Protein AF-A0A812ZUS6-F1 (afdb_monomer_lite)

Radius of gyration: 29.93 Å; chains: 1; bounding box: 53×113×55 Å

Foldseek 3Di:
DVPVVVVVVVVVVVVVVVVVVVVVVVVVVVVVVLVVLLVVCCVPAVPDADLCHPPDPNNPPDPPPPPVPPPPPPPPDDDDDDDDDDDPDPDPPPDPPPPPPPVPPVPPNQDSVNSSCCCPVPVVVVVVVVVVVVVVVVVQVVCVVVVNDPDDDPVNVQLVVLVVCVVVQPPDQPDWDADPVQGTKTKGKDAFDWDFDQDPPPPRDTDIDTFGIWIWIARPVSSGTQFIATNNRTPDRVPVPPDD

pLDDT: mean 74.91, std 18.33, range [32.88, 97.69]

Structure (mmCIF, N/CA/C/O backbone):
data_AF-A0A812ZUS6-F1
#
_entry.id   AF-A0A812ZUS6-F1
#
loop_
_atom_site.group_PDB
_atom_site.id
_atom_site.type_symbol
_atom_site.label_atom_id
_atom_site.label_alt_id
_atom_site.label_comp_id
_atom_site.label_asym_id
_atom_site.label_entity_id
_atom_site.label_seq_id
_atom_site.pdbx_PDB_ins_code
_atom_site.Cartn_x
_atom_site.Cartn_y
_atom_site.Cartn_z
_atom_site.occupancy
_atom_site.B_iso_or_equiv
_atom_site.auth_seq_id
_atom_site.auth_comp_id
_atom_site.auth_asym_id
_atom_site.auth_atom_id
_atom_site.pdbx_PDB_model_num
ATOM 1 N N . MET A 1 1 ? -19.076 54.682 -23.758 1.00 55.81 1 MET A N 1
ATOM 2 C CA . MET A 1 1 ? -19.280 53.270 -24.166 1.00 55.81 1 MET A CA 1
ATOM 3 C C . MET A 1 1 ? -18.090 52.626 -24.901 1.00 55.81 1 MET A C 1
ATOM 5 O O . MET A 1 1 ? -18.168 51.441 -25.179 1.00 55.81 1 MET A O 1
ATOM 9 N N . GLN A 1 2 ? -16.971 53.321 -25.175 1.00 56.53 2 GLN A N 1
ATOM 10 C CA . GLN A 1 2 ? -15.799 52.713 -25.845 1.00 56.53 2 GLN A CA 1
ATOM 11 C C . GLN A 1 2 ? -14.789 52.026 -24.900 1.00 56.53 2 GLN A C 1
ATOM 13 O O . GLN A 1 2 ? -13.969 51.234 -25.352 1.00 56.53 2 GLN A O 1
ATOM 18 N N . THR A 1 3 ? -14.859 52.264 -23.589 1.00 59.66 3 THR A N 1
ATOM 19 C CA . THR A 1 3 ? -13.908 51.712 -22.606 1.00 59.66 3 THR A CA 1
ATOM 20 C C . THR A 1 3 ? -14.170 50.247 -22.243 1.00 59.66 3 THR A C 1
ATOM 22 O O . THR A 1 3 ? -13.240 49.532 -21.884 1.00 59.66 3 THR A O 1
ATOM 25 N N . PHE A 1 4 ? -15.401 49.753 -22.416 1.00 58.06 4 PHE A N 1
ATOM 26 C CA . PHE A 1 4 ? -15.758 48.368 -22.076 1.00 58.06 4 PHE A CA 1
ATOM 27 C C . PHE A 1 4 ? -15.173 47.340 -23.067 1.00 58.06 4 PHE A C 1
ATOM 29 O O . PHE A 1 4 ? -14.871 46.209 -22.697 1.00 58.06 4 PHE A O 1
ATOM 36 N N . GLY A 1 5 ? -14.939 47.739 -24.325 1.00 59.00 5 GLY A N 1
ATOM 37 C CA . GLY A 1 5 ? -14.382 46.857 -25.359 1.00 59.00 5 GLY A CA 1
ATOM 38 C C . GLY A 1 5 ? -12.873 46.604 -25.240 1.00 59.00 5 GLY A C 1
ATOM 39 O O . GLY A 1 5 ? -12.397 45.547 -25.650 1.00 59.00 5 GLY A O 1
ATOM 40 N N . GLN A 1 6 ? -12.107 47.535 -24.656 1.00 59.56 6 GLN A N 1
ATOM 41 C CA . GLN A 1 6 ? -10.660 47.352 -24.468 1.00 59.56 6 GLN A CA 1
ATOM 42 C C . GLN A 1 6 ? -10.333 46.412 -23.302 1.00 59.56 6 GLN A C 1
ATOM 44 O O . GLN A 1 6 ? -9.354 45.671 -23.378 1.00 59.56 6 GLN A O 1
ATOM 49 N N . GLN A 1 7 ? -11.180 46.362 -22.270 1.00 58.41 7 GLN A N 1
ATOM 50 C CA . GLN A 1 7 ? -10.945 45.513 -21.101 1.00 58.41 7 GLN A CA 1
ATOM 51 C C . GLN A 1 7 ? -11.098 44.012 -21.422 1.00 58.41 7 GLN A C 1
ATOM 53 O O . GLN A 1 7 ? -10.358 43.186 -20.890 1.00 58.41 7 GLN A O 1
ATOM 58 N N . LEU A 1 8 ? -11.968 43.654 -22.377 1.00 60.03 8 LEU A N 1
ATOM 59 C CA . LEU A 1 8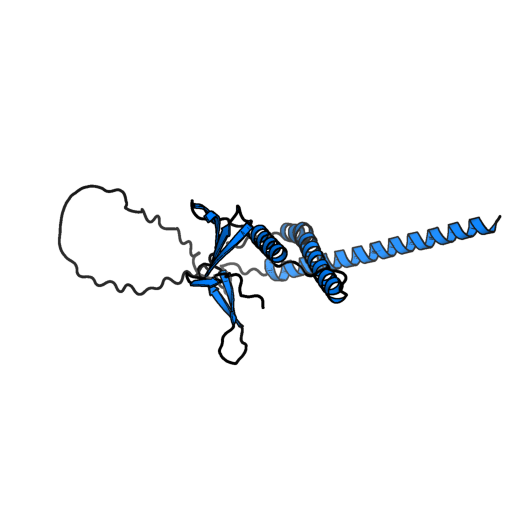 ? -12.161 42.264 -22.814 1.00 60.03 8 LEU A CA 1
ATOM 60 C C . LEU A 1 8 ? -11.003 41.718 -23.673 1.00 60.03 8 LEU A C 1
ATOM 62 O O . LEU A 1 8 ? -10.728 40.521 -23.624 1.00 60.03 8 LEU A O 1
ATOM 66 N N . ARG A 1 9 ? -10.267 42.564 -24.415 1.00 61.31 9 ARG A N 1
ATOM 67 C CA . ARG A 1 9 ? -9.106 42.112 -25.216 1.00 61.31 9 ARG A CA 1
ATOM 68 C C . ARG A 1 9 ? -7.873 41.796 -24.372 1.00 61.31 9 ARG A C 1
ATOM 70 O O . ARG A 1 9 ? -7.132 40.880 -24.717 1.00 61.31 9 ARG A O 1
ATOM 77 N N . VAL A 1 10 ? -7.658 42.513 -23.268 1.00 62.19 10 VAL A N 1
ATOM 78 C CA . VAL A 1 10 ? -6.502 42.272 -22.384 1.00 62.19 10 VAL A CA 1
ATOM 79 C C . VAL A 1 10 ? -6.647 40.939 -21.641 1.00 62.19 10 VAL A C 1
ATOM 81 O O . VAL A 1 10 ? -5.658 40.234 -21.454 1.00 62.19 10 VAL A O 1
ATOM 84 N N . SER A 1 11 ? -7.880 40.534 -21.313 1.00 65.31 11 SER A N 1
ATOM 85 C CA . SER A 1 11 ? -8.150 39.257 -20.640 1.00 65.31 11 SER A CA 1
ATOM 86 C C . SER A 1 11 ? -7.884 38.019 -21.511 1.00 65.31 11 SER A C 1
ATOM 88 O O . SER A 1 11 ? -7.631 36.945 -20.971 1.00 65.31 11 SER A O 1
ATOM 90 N N . GLY A 1 12 ? -7.938 38.134 -22.844 1.00 71.88 12 GLY A N 1
ATOM 91 C CA . GLY A 1 12 ? -7.724 36.989 -23.740 1.00 71.88 12 GLY A CA 1
ATOM 92 C C . GLY A 1 12 ? -6.257 36.555 -23.831 1.00 71.88 12 GLY A C 1
ATOM 93 O O . GLY A 1 12 ? -5.952 35.362 -23.828 1.00 71.88 12 GLY A O 1
ATOM 94 N N . ASN A 1 13 ? -5.331 37.518 -23.853 1.00 80.50 13 ASN A N 1
ATOM 95 C CA . ASN A 1 13 ? -3.903 37.229 -24.014 1.00 80.50 13 ASN A CA 1
ATOM 96 C C . ASN A 1 13 ? -3.276 36.649 -22.740 1.00 80.50 13 ASN A C 1
ATOM 98 O O . ASN A 1 13 ? -2.401 35.788 -22.821 1.00 80.50 13 ASN A O 1
ATOM 102 N N . THR A 1 14 ? -3.738 37.080 -21.564 1.00 86.94 14 THR A N 1
ATOM 103 C CA . THR A 1 14 ? -3.247 36.561 -20.280 1.00 86.94 14 THR A CA 1
ATOM 104 C C . THR A 1 14 ? -3.689 35.119 -20.050 1.00 86.94 14 THR A C 1
ATOM 106 O O . THR A 1 14 ? -2.876 34.295 -19.634 1.00 86.94 14 THR A O 1
ATOM 109 N N . MET A 1 15 ? -4.937 34.783 -20.393 1.00 83.50 15 MET A N 1
ATOM 110 C CA . MET A 1 15 ? -5.465 33.426 -20.232 1.00 83.50 15 MET A CA 1
ATOM 111 C C . MET A 1 15 ? -4.744 32.417 -21.140 1.00 83.50 15 MET A C 1
ATOM 113 O O . MET A 1 15 ? -4.380 31.337 -20.682 1.00 83.50 15 MET A O 1
ATOM 117 N N . SER A 1 16 ? -4.453 32.787 -22.393 1.00 90.69 16 SER A N 1
ATOM 118 C CA . SER A 1 16 ? -3.698 31.931 -23.324 1.00 90.69 16 SER A CA 1
ATOM 119 C C . SER A 1 16 ? -2.263 31.669 -22.845 1.00 90.69 16 SER A C 1
ATOM 121 O O . SER A 1 16 ? -1.802 30.526 -22.835 1.00 90.69 16 SER A O 1
ATOM 123 N N . ALA A 1 17 ? -1.574 32.709 -22.360 1.00 91.62 17 ALA A N 1
ATOM 124 C CA . ALA A 1 17 ? -0.224 32.566 -21.823 1.00 91.62 17 ALA A CA 1
ATOM 125 C C . ALA A 1 17 ? -0.194 31.667 -20.575 1.00 91.62 17 ALA A C 1
ATOM 127 O O . ALA A 1 17 ? 0.660 30.788 -20.485 1.00 91.62 17 ALA A O 1
ATOM 128 N N . MET A 1 18 ? -1.135 31.840 -19.637 1.00 91.75 18 MET A N 1
ATOM 129 C CA . MET A 1 18 ? -1.216 30.999 -18.436 1.00 91.75 18 MET A CA 1
ATOM 130 C C . MET A 1 18 ? -1.393 29.520 -18.790 1.00 91.75 18 MET A C 1
ATOM 132 O O . MET A 1 18 ? -0.649 28.687 -18.280 1.00 91.75 18 MET A O 1
ATOM 136 N N . VAL A 1 19 ? -2.307 29.198 -19.712 1.00 92.81 19 VAL A N 1
ATOM 137 C CA . VAL A 1 19 ? -2.531 27.813 -20.158 1.00 92.81 19 VAL A CA 1
ATOM 138 C C . VAL A 1 19 ? -1.272 27.225 -20.796 1.00 92.81 19 VAL A C 1
ATOM 140 O O . VAL A 1 19 ? -0.894 26.100 -20.470 1.00 92.81 19 VAL A O 1
ATOM 143 N N . PHE A 1 20 ? -0.587 27.982 -21.658 1.00 95.31 20 PHE A N 1
ATOM 144 C CA . PHE A 1 20 ? 0.657 27.530 -22.282 1.00 95.31 20 PHE A CA 1
ATOM 145 C C . PHE A 1 20 ? 1.733 27.188 -21.243 1.00 95.31 20 PHE A C 1
ATOM 147 O O . PHE A 1 20 ? 2.310 26.100 -21.285 1.00 95.31 20 PHE A O 1
ATOM 154 N N . TRP A 1 21 ? 1.969 28.078 -20.275 1.00 94.75 21 TRP A N 1
ATOM 155 C CA . TRP A 1 21 ? 2.951 27.842 -19.215 1.00 94.75 21 TRP A CA 1
ATOM 156 C C . TRP A 1 21 ? 2.568 26.664 -18.315 1.00 94.75 21 TRP A C 1
ATOM 158 O O . TRP A 1 21 ? 3.440 25.877 -17.950 1.00 94.75 21 TRP A O 1
ATOM 168 N N . SER A 1 22 ? 1.280 26.492 -18.000 1.00 93.50 22 SER A N 1
ATOM 169 C CA . SER A 1 22 ? 0.801 25.329 -17.247 1.00 93.50 22 SER A CA 1
ATOM 170 C C . SER A 1 22 ? 1.053 24.019 -17.993 1.00 93.50 22 SER A C 1
ATOM 172 O O . SER A 1 22 ? 1.552 23.068 -17.395 1.00 93.50 22 SER A O 1
ATOM 174 N N . LEU A 1 23 ? 0.771 23.965 -19.298 1.00 95.00 23 LEU A N 1
ATOM 175 C CA . LEU A 1 23 ? 1.039 22.779 -20.118 1.00 95.00 23 LEU A CA 1
ATOM 176 C C . LEU A 1 23 ? 2.535 22.472 -20.208 1.00 95.00 23 LEU A C 1
ATOM 178 O O . LEU A 1 23 ? 2.925 21.310 -20.104 1.00 95.00 23 LEU A O 1
ATOM 182 N N . LEU A 1 24 ? 3.372 23.501 -20.353 1.00 96.75 24 LEU A N 1
ATOM 183 C CA . LEU A 1 24 ? 4.825 23.344 -20.395 1.00 96.75 24 LEU A CA 1
ATOM 184 C C . LEU A 1 24 ? 5.363 22.798 -19.066 1.00 96.75 24 LEU A C 1
ATOM 186 O O . LEU A 1 24 ? 6.181 21.880 -19.065 1.00 96.75 24 LEU A O 1
ATOM 190 N N . LEU A 1 25 ? 4.859 23.304 -17.938 1.00 96.12 25 LEU A N 1
ATOM 191 C CA . LEU A 1 25 ? 5.229 22.831 -16.605 1.00 96.12 25 LEU A CA 1
ATOM 192 C C . LEU A 1 25 ? 4.793 21.379 -16.376 1.00 96.12 25 LEU A C 1
ATOM 194 O O . LEU A 1 25 ? 5.608 20.555 -15.962 1.00 96.12 25 LEU A O 1
ATOM 198 N N . VAL A 1 26 ? 3.539 21.042 -16.690 1.00 93.06 26 VAL A N 1
ATOM 199 C CA . VAL A 1 26 ? 3.020 19.670 -16.553 1.00 93.06 26 VAL A CA 1
ATOM 200 C C . VAL A 1 26 ? 3.789 18.706 -17.459 1.00 93.06 26 VAL A C 1
ATOM 202 O O . VAL A 1 26 ? 4.198 17.637 -17.008 1.00 93.06 26 VAL A O 1
ATOM 205 N N . GLY A 1 27 ? 4.057 19.101 -18.707 1.00 95.75 27 GLY A N 1
ATOM 206 C CA . GLY A 1 27 ? 4.865 18.320 -19.642 1.00 95.75 27 GLY A CA 1
ATOM 207 C C . GLY A 1 27 ? 6.294 18.102 -19.142 1.00 95.75 27 GLY A C 1
ATOM 208 O O . GLY A 1 27 ? 6.808 16.988 -19.222 1.00 95.75 27 GLY A O 1
ATOM 209 N N . GLY A 1 28 ? 6.915 19.133 -18.561 1.00 97.06 28 GLY A N 1
ATOM 210 C CA . GLY A 1 28 ? 8.250 19.051 -17.966 1.00 97.06 28 GLY A CA 1
ATOM 211 C C . GLY A 1 28 ? 8.321 18.106 -16.762 1.00 97.06 28 GLY A C 1
ATOM 212 O O . GLY A 1 28 ? 9.247 17.294 -16.671 1.00 97.06 28 GLY A O 1
ATOM 213 N N . ILE A 1 29 ? 7.325 18.152 -15.871 1.00 93.62 29 ILE A N 1
ATOM 214 C CA . ILE A 1 29 ? 7.211 17.221 -14.735 1.00 93.62 29 ILE A CA 1
ATOM 215 C C . ILE A 1 29 ? 7.038 15.789 -15.242 1.00 93.62 29 ILE A C 1
ATOM 217 O O . ILE A 1 29 ? 7.738 14.886 -14.783 1.00 93.62 29 ILE A O 1
ATOM 221 N N . TRP A 1 30 ? 6.152 15.583 -16.218 1.00 93.75 30 TRP A N 1
ATOM 222 C CA . TRP A 1 30 ? 5.896 14.260 -16.781 1.00 93.75 30 TRP A CA 1
ATOM 223 C C . TRP A 1 30 ? 7.134 13.674 -17.475 1.00 93.75 30 TRP A C 1
ATOM 225 O O . TRP A 1 30 ? 7.500 12.528 -17.220 1.00 93.75 30 TRP A O 1
ATOM 235 N N . ALA A 1 31 ? 7.840 14.471 -18.283 1.00 95.50 31 ALA A N 1
ATOM 236 C CA . ALA A 1 31 ? 9.084 14.050 -18.927 1.00 95.50 31 ALA A CA 1
ATOM 237 C C . ALA A 1 31 ? 10.181 13.707 -17.903 1.00 95.50 31 ALA A C 1
ATOM 239 O O . ALA A 1 31 ? 10.883 12.708 -18.063 1.00 95.50 31 ALA A O 1
ATOM 240 N N . SER A 1 32 ? 10.297 14.493 -16.827 1.00 95.88 32 SER A N 1
ATOM 241 C CA . SER A 1 32 ? 11.252 14.225 -15.741 1.00 95.88 32 SER A CA 1
ATOM 242 C C . SER A 1 32 ? 10.919 12.926 -15.005 1.00 95.88 32 SER A C 1
ATOM 244 O O . SER A 1 32 ? 11.808 12.112 -14.751 1.00 95.88 32 SER A O 1
ATOM 246 N N . TRP A 1 33 ? 9.636 12.694 -14.718 1.00 93.38 33 TRP A N 1
ATOM 247 C CA . TRP A 1 33 ? 9.160 11.446 -14.122 1.00 93.38 33 TRP A CA 1
ATOM 248 C C . TRP A 1 33 ? 9.457 10.247 -15.032 1.00 93.38 33 TRP A C 1
ATOM 250 O O . TRP A 1 33 ? 9.943 9.223 -14.555 1.00 93.38 33 TRP A O 1
ATOM 260 N N . LEU A 1 34 ? 9.246 10.382 -16.347 1.00 94.12 34 LEU A N 1
ATOM 261 C CA . LEU A 1 34 ? 9.504 9.310 -17.309 1.00 94.12 34 LEU A CA 1
ATOM 262 C C . LEU A 1 34 ? 10.995 8.968 -17.375 1.00 94.12 34 LEU A C 1
ATOM 264 O O . LEU A 1 34 ? 11.359 7.792 -17.341 1.00 94.12 34 LEU A O 1
ATOM 268 N N . ALA A 1 35 ? 11.858 9.985 -17.429 1.00 96.25 35 ALA A N 1
ATOM 269 C CA . ALA A 1 35 ? 13.305 9.799 -17.404 1.00 96.25 35 ALA A CA 1
ATOM 270 C C . ALA A 1 35 ? 13.755 9.078 -16.123 1.00 96.25 35 ALA A C 1
ATOM 272 O O . ALA A 1 35 ? 14.519 8.112 -16.193 1.00 96.25 35 ALA A O 1
ATOM 273 N N . TRP A 1 36 ? 13.222 9.488 -14.968 1.00 95.56 36 TRP A N 1
ATOM 274 C CA . TRP A 1 36 ? 13.479 8.824 -13.692 1.00 95.56 36 TRP A CA 1
ATOM 275 C C . TRP A 1 36 ? 12.995 7.368 -13.686 1.00 95.56 36 TRP A C 1
ATOM 277 O O . TRP A 1 36 ? 13.735 6.482 -13.261 1.00 95.56 36 TRP A O 1
ATOM 287 N N . ALA A 1 37 ? 11.798 7.087 -14.209 1.00 92.94 37 ALA A N 1
ATOM 288 C CA . ALA A 1 37 ? 11.254 5.733 -14.287 1.00 92.94 37 ALA A CA 1
ATOM 289 C C . ALA A 1 37 ? 12.125 4.822 -15.171 1.00 92.94 37 ALA A C 1
ATOM 291 O O . ALA A 1 37 ? 12.424 3.691 -14.790 1.00 92.94 37 ALA A O 1
ATOM 292 N N . VAL A 1 38 ? 12.600 5.315 -16.320 1.00 94.88 38 VAL A N 1
ATOM 293 C CA . VAL A 1 38 ? 13.530 4.572 -17.189 1.00 94.88 38 VAL A CA 1
ATOM 294 C C . VAL A 1 38 ? 14.865 4.317 -16.482 1.00 94.88 38 VAL A C 1
ATOM 296 O O . VAL A 1 38 ? 15.390 3.204 -16.547 1.00 94.88 38 VAL A O 1
ATOM 299 N N . GLN A 1 39 ? 15.404 5.310 -15.769 1.00 95.31 39 GLN A N 1
ATOM 300 C CA . GLN A 1 39 ? 16.638 5.151 -14.996 1.00 95.31 39 GLN A CA 1
ATOM 301 C C . GLN A 1 39 ? 16.469 4.131 -13.861 1.00 95.31 39 GLN A C 1
ATOM 303 O O . GLN A 1 39 ? 17.319 3.256 -13.693 1.00 95.31 39 GLN A O 1
ATOM 308 N N . SER A 1 40 ? 15.364 4.207 -13.115 1.00 91.94 40 SER A N 1
ATOM 309 C CA . SER A 1 40 ? 15.007 3.254 -12.059 1.00 91.94 40 SER A CA 1
ATOM 310 C C . SER A 1 40 ? 14.867 1.839 -12.623 1.00 91.94 40 SER A C 1
ATOM 312 O O . SER A 1 40 ? 15.428 0.889 -12.071 1.00 91.94 40 SER A O 1
ATOM 314 N N . TRP A 1 41 ? 14.217 1.699 -13.784 1.00 92.75 41 TRP A N 1
ATOM 315 C CA . TRP A 1 41 ? 14.146 0.421 -14.481 1.00 92.75 41 TRP A CA 1
ATOM 316 C C . TRP A 1 41 ? 15.541 -0.111 -14.824 1.00 92.75 41 TRP A C 1
ATOM 318 O O . TRP A 1 41 ? 15.845 -1.272 -14.555 1.00 92.75 41 TRP A O 1
ATOM 328 N N . GLY A 1 42 ? 16.421 0.745 -15.347 1.00 91.12 42 GLY A N 1
ATOM 329 C CA . GLY A 1 42 ? 17.816 0.395 -15.603 1.00 91.12 42 GLY A CA 1
ATOM 330 C C . GLY A 1 42 ? 18.521 -0.134 -14.350 1.00 91.12 42 GLY A C 1
ATOM 331 O O . GLY A 1 42 ? 19.054 -1.240 -14.342 1.00 91.12 42 GLY A O 1
ATOM 332 N N . LEU A 1 43 ? 18.452 0.620 -13.256 1.00 87.38 43 LEU A N 1
ATOM 333 C CA . LEU A 1 43 ? 19.131 0.287 -12.003 1.00 87.38 43 LEU A CA 1
ATOM 334 C C . LEU A 1 43 ? 18.640 -1.021 -11.360 1.00 87.38 43 LEU A C 1
ATOM 336 O O . LEU A 1 43 ? 19.451 -1.756 -10.801 1.00 87.38 43 LEU A O 1
ATOM 340 N N . HIS A 1 44 ? 17.339 -1.317 -11.423 1.00 84.81 44 HIS A N 1
ATOM 341 C CA . HIS A 1 44 ? 16.748 -2.465 -10.715 1.00 84.81 44 HIS A CA 1
ATOM 342 C C . HIS A 1 44 ? 16.458 -3.683 -11.609 1.00 84.81 44 HIS A C 1
ATOM 344 O O . HIS A 1 44 ? 16.290 -4.809 -11.115 1.00 84.81 44 HIS A O 1
ATOM 350 N N . PHE A 1 45 ? 16.362 -3.482 -12.923 1.00 83.69 45 PHE A N 1
ATOM 351 C CA . PHE A 1 45 ? 15.915 -4.512 -13.859 1.00 83.69 45 PHE A CA 1
ATOM 352 C C . PHE A 1 45 ? 16.861 -4.738 -15.043 1.00 83.69 45 PHE A C 1
ATOM 354 O O . PHE A 1 45 ? 16.891 -5.874 -15.520 1.00 83.69 45 PHE A O 1
ATOM 361 N N . SER A 1 46 ? 17.657 -3.755 -15.493 1.00 81.81 46 SER A N 1
ATOM 362 C CA . SER A 1 46 ? 18.567 -3.973 -16.635 1.00 81.81 46 SER A CA 1
ATOM 363 C C . SER A 1 46 ? 19.873 -4.667 -16.242 1.00 81.81 46 SER A C 1
ATOM 365 O O . SER A 1 46 ? 20.345 -5.544 -16.965 1.00 81.81 46 SER A O 1
ATOM 367 N N . THR A 1 47 ? 20.431 -4.356 -15.071 1.00 72.62 47 THR A N 1
ATOM 368 C CA . THR A 1 47 ? 21.658 -4.970 -14.534 1.00 72.62 47 THR A CA 1
ATOM 369 C C . THR A 1 47 ? 21.366 -6.292 -13.826 1.00 72.62 47 THR A C 1
ATOM 371 O O . THR A 1 47 ? 21.692 -6.493 -12.657 1.00 72.62 47 THR A O 1
ATOM 374 N N . ARG A 1 48 ? 20.730 -7.238 -14.522 1.00 65.62 48 ARG A N 1
ATOM 375 C CA . ARG A 1 48 ? 20.497 -8.574 -13.960 1.00 65.62 48 ARG A CA 1
ATOM 376 C C . ARG A 1 48 ? 21.577 -9.547 -14.397 1.00 65.62 48 ARG A C 1
ATOM 378 O O . ARG A 1 48 ? 21.768 -9.837 -15.574 1.00 65.62 48 ARG A O 1
ATOM 385 N N . LEU A 1 49 ? 22.291 -10.054 -13.400 1.00 62.44 49 LEU A N 1
ATOM 386 C CA . LEU A 1 49 ? 23.309 -11.077 -13.552 1.00 62.44 49 LEU A CA 1
ATOM 387 C C . LEU A 1 49 ? 22.608 -12.401 -13.868 1.00 62.44 49 LEU A C 1
ATOM 389 O O . LEU A 1 49 ? 21.819 -12.896 -13.064 1.00 62.44 49 LEU A O 1
ATOM 393 N N . SER A 1 50 ? 22.889 -12.972 -15.042 1.00 64.06 50 SER A N 1
ATOM 394 C CA . SER A 1 50 ? 22.490 -14.348 -15.357 1.00 64.06 50 SER A CA 1
ATOM 395 C C . SER A 1 50 ? 22.901 -15.289 -14.217 1.00 64.06 50 SER A C 1
ATOM 397 O O . SER A 1 50 ? 23.923 -15.063 -13.570 1.00 64.06 50 SER A O 1
ATOM 399 N N . ARG A 1 51 ? 22.166 -16.388 -14.002 1.00 64.50 51 ARG A N 1
ATOM 400 C CA . ARG A 1 51 ? 22.611 -17.480 -13.112 1.00 64.50 51 ARG A CA 1
ATOM 401 C C . ARG A 1 51 ? 23.991 -18.022 -13.487 1.00 64.50 51 ARG A C 1
ATOM 403 O O . ARG A 1 51 ? 24.676 -18.555 -12.630 1.00 64.50 51 ARG A O 1
ATOM 410 N N . SER A 1 52 ? 24.396 -17.876 -14.748 1.00 66.38 52 SER A N 1
ATOM 411 C CA . SER A 1 52 ? 25.737 -18.231 -15.220 1.00 66.38 52 SER A CA 1
ATOM 412 C C . SER A 1 52 ? 26.812 -17.192 -14.882 1.00 66.38 52 SER A C 1
ATOM 414 O O . SER A 1 52 ? 27.993 -17.442 -15.109 1.00 66.38 52 SER A O 1
ATOM 416 N N . ASN A 1 53 ? 26.432 -16.010 -14.393 1.00 77.00 53 ASN A N 1
ATOM 417 C CA . ASN A 1 53 ? 27.372 -14.953 -14.060 1.00 77.00 53 ASN A CA 1
ATOM 418 C C . ASN A 1 53 ? 27.971 -15.203 -12.672 1.00 77.00 53 ASN A C 1
ATOM 420 O O . ASN A 1 53 ? 27.239 -15.415 -11.706 1.00 77.00 53 ASN A O 1
ATOM 424 N N . ALA A 1 54 ? 29.301 -15.130 -12.580 1.00 81.06 54 ALA A N 1
ATOM 425 C CA . ALA A 1 54 ? 30.074 -15.422 -11.378 1.00 81.06 54 ALA A CA 1
ATOM 426 C C . ALA A 1 54 ? 29.609 -14.642 -10.137 1.00 81.06 54 ALA A C 1
ATOM 428 O O . ALA A 1 54 ? 29.647 -15.170 -9.027 1.00 81.06 54 ALA A O 1
ATOM 429 N N . SER A 1 55 ? 29.147 -13.407 -10.336 1.00 75.94 55 SER A N 1
ATOM 430 C CA . SER A 1 55 ? 28.684 -12.500 -9.282 1.00 75.94 55 SER A CA 1
ATOM 431 C C . SER A 1 55 ? 27.212 -12.677 -8.896 1.00 75.94 55 SER A C 1
ATOM 433 O O . SER A 1 55 ? 26.738 -11.994 -7.988 1.00 75.94 55 SER A O 1
ATOM 435 N N . SER A 1 56 ? 26.463 -13.564 -9.562 1.00 73.38 56 SER A N 1
ATOM 436 C CA . SER A 1 56 ? 25.071 -13.823 -9.192 1.00 73.38 56 SER A CA 1
ATOM 437 C C . SER A 1 56 ? 25.006 -14.544 -7.837 1.00 73.38 56 SER A C 1
ATOM 439 O O . SER A 1 56 ? 25.656 -15.578 -7.674 1.00 73.38 56 SER A O 1
ATOM 441 N N . PRO A 1 57 ? 24.173 -14.094 -6.876 1.00 67.56 57 PRO A N 1
ATOM 442 C CA . PRO A 1 57 ? 23.979 -14.786 -5.594 1.00 67.56 57 PRO A CA 1
ATOM 443 C C . PRO A 1 57 ? 23.468 -16.228 -5.745 1.00 67.56 57 PRO A C 1
ATOM 445 O O . PRO A 1 57 ? 23.591 -17.040 -4.829 1.00 67.56 57 PRO A O 1
ATOM 448 N N . SER A 1 58 ? 22.874 -16.539 -6.902 1.00 67.19 58 SER A N 1
ATOM 449 C CA . SER A 1 58 ? 22.359 -17.863 -7.265 1.00 67.19 58 SER A CA 1
ATOM 450 C C . SER A 1 58 ? 23.298 -18.653 -8.185 1.00 67.19 58 SER A C 1
ATOM 452 O O . SER A 1 58 ? 22.930 -19.738 -8.637 1.00 67.19 58 SER A O 1
ATOM 454 N N . ASN A 1 59 ? 24.507 -18.147 -8.463 1.00 78.44 59 ASN A N 1
ATOM 455 C CA . ASN A 1 59 ? 25.455 -18.809 -9.353 1.00 78.44 59 ASN A CA 1
ATOM 456 C C . ASN A 1 59 ? 25.811 -20.219 -8.864 1.00 78.44 59 ASN A C 1
ATOM 458 O O . ASN A 1 59 ? 26.202 -20.418 -7.713 1.00 78.44 59 ASN A O 1
ATOM 462 N N . GLY A 1 60 ? 25.662 -21.201 -9.753 1.00 69.75 60 GLY A N 1
ATOM 463 C CA . GLY A 1 60 ? 26.002 -22.602 -9.497 1.00 69.75 60 GLY A CA 1
ATOM 464 C C . GLY A 1 60 ? 25.103 -23.326 -8.489 1.00 69.75 60 GLY A C 1
ATOM 465 O O . GLY A 1 60 ? 25.312 -24.515 -8.253 1.00 69.75 60 GLY A O 1
ATOM 466 N N . ARG A 1 61 ? 24.095 -22.664 -7.904 1.00 72.12 61 ARG A N 1
ATOM 467 C CA . ARG A 1 61 ? 23.122 -23.326 -7.027 1.00 72.12 61 ARG A CA 1
ATOM 468 C C . ARG A 1 61 ? 21.945 -23.816 -7.876 1.00 72.12 61 ARG A C 1
ATOM 470 O O . ARG A 1 61 ? 21.346 -23.004 -8.585 1.00 72.12 61 ARG A O 1
ATOM 477 N N . PRO A 1 62 ? 21.604 -25.118 -7.847 1.00 68.00 62 PRO A N 1
ATOM 478 C CA . PRO A 1 62 ? 20.398 -25.588 -8.515 1.00 68.00 62 PRO A CA 1
ATOM 479 C C . PRO A 1 62 ? 19.183 -24.855 -7.926 1.00 68.00 62 PRO A C 1
ATOM 481 O O . PRO A 1 62 ? 19.201 -24.536 -6.732 1.00 68.00 62 PRO A O 1
ATOM 484 N N . PRO A 1 63 ? 18.138 -24.569 -8.729 1.00 62.41 63 PRO A N 1
ATOM 485 C CA . PRO A 1 63 ? 16.896 -24.045 -8.180 1.00 62.41 63 PRO A CA 1
ATOM 486 C C . PRO A 1 63 ? 16.445 -25.000 -7.083 1.00 62.41 63 PRO A C 1
ATOM 488 O O . PRO A 1 63 ? 16.337 -26.207 -7.317 1.00 62.41 63 PRO A O 1
ATOM 491 N N . THR A 1 64 ? 16.209 -24.474 -5.883 1.00 59.16 64 THR A N 1
ATOM 492 C CA . THR A 1 64 ? 15.642 -25.253 -4.784 1.00 59.16 64 THR A CA 1
ATOM 493 C C . THR A 1 64 ? 14.168 -25.467 -5.102 1.00 59.16 64 THR A C 1
ATOM 495 O O . THR A 1 64 ? 13.285 -24.918 -4.449 1.00 59.16 64 THR A O 1
ATOM 498 N N . VAL A 1 65 ? 13.878 -26.248 -6.143 1.00 54.84 65 VAL A N 1
ATOM 499 C CA . VAL A 1 65 ? 12.543 -26.768 -6.381 1.00 54.84 65 VAL A CA 1
ATOM 500 C C . VAL A 1 65 ? 12.347 -27.790 -5.276 1.00 54.84 65 VAL A C 1
ATOM 502 O O . VAL A 1 65 ? 12.630 -28.976 -5.433 1.00 54.84 65 VAL A O 1
ATOM 505 N N . ARG A 1 66 ? 11.899 -27.325 -4.106 1.00 51.19 66 ARG A N 1
ATOM 506 C CA . ARG A 1 66 ? 11.132 -28.195 -3.229 1.00 51.19 66 ARG A CA 1
ATOM 507 C C . ARG A 1 66 ? 9.897 -28.538 -4.047 1.00 51.19 66 ARG A C 1
ATOM 509 O O . ARG A 1 66 ? 8.885 -27.854 -3.958 1.00 51.19 66 ARG A O 1
ATOM 516 N N . CYS A 1 67 ? 9.991 -29.585 -4.870 1.00 46.00 67 CYS A N 1
ATOM 517 C CA . CYS A 1 67 ? 8.815 -30.377 -5.152 1.00 46.00 67 CYS A CA 1
ATOM 518 C C . CYS A 1 67 ? 8.253 -30.649 -3.761 1.00 46.00 67 CYS A C 1
ATOM 520 O O . CYS A 1 67 ? 9.007 -31.179 -2.933 1.00 46.00 67 CYS A O 1
ATOM 522 N N . PRO A 1 68 ? 7.018 -30.229 -3.441 1.00 54.69 68 PRO A N 1
ATOM 523 C CA . PRO A 1 68 ? 6.333 -30.862 -2.344 1.00 54.69 68 PRO A CA 1
ATOM 524 C C . PRO A 1 68 ? 6.363 -32.325 -2.750 1.00 54.69 68 PRO A C 1
ATOM 526 O O . PRO A 1 68 ? 5.657 -32.747 -3.667 1.00 54.69 68 PRO A O 1
ATOM 529 N N . SER A 1 69 ? 7.304 -33.081 -2.177 1.00 48.75 69 SER A N 1
ATOM 530 C CA . SER A 1 69 ? 7.212 -34.514 -2.211 1.00 48.75 69 SER A CA 1
ATOM 531 C C . SER A 1 69 ? 5.793 -34.732 -1.746 1.00 48.75 69 SER A C 1
ATOM 533 O O . SER A 1 69 ? 5.379 -34.199 -0.713 1.00 48.75 69 SER A O 1
ATOM 535 N N . MET A 1 70 ? 5.007 -35.380 -2.599 1.00 48.41 70 MET A N 1
ATOM 536 C CA . MET A 1 70 ? 3.806 -36.036 -2.159 1.00 48.41 70 MET A CA 1
ATOM 537 C C . MET A 1 70 ? 4.245 -36.845 -0.942 1.00 48.41 70 MET A C 1
ATOM 539 O O . MET A 1 70 ? 4.720 -37.974 -1.065 1.00 48.41 70 MET A O 1
ATOM 543 N N . GLN A 1 71 ? 4.117 -36.264 0.250 1.00 49.69 71 GLN A N 1
ATOM 544 C CA . GLN A 1 71 ? 3.749 -37.018 1.412 1.00 49.69 71 GLN A CA 1
ATOM 545 C C . GLN A 1 71 ? 2.402 -37.579 0.988 1.00 49.69 71 GLN A C 1
ATOM 547 O O . GLN A 1 71 ? 1.359 -36.960 1.166 1.00 49.69 71 GLN A O 1
ATOM 552 N N . LYS A 1 72 ? 2.460 -38.739 0.316 1.00 48.03 72 LYS A N 1
ATOM 553 C CA . LYS A 1 72 ? 1.459 -39.775 0.465 1.00 48.03 72 LYS A CA 1
ATOM 554 C C . LYS A 1 72 ? 1.216 -39.798 1.963 1.00 48.03 72 LYS A C 1
ATOM 556 O O . LYS A 1 72 ? 2.030 -40.347 2.706 1.00 48.03 72 LYS A O 1
ATOM 561 N N . SER A 1 73 ? 0.164 -39.120 2.410 1.00 47.88 73 SER A N 1
ATOM 562 C CA . SER A 1 73 ? -0.434 -39.438 3.682 1.00 47.88 73 SER A CA 1
ATOM 563 C C . SER A 1 73 ? -0.869 -40.885 3.502 1.00 47.88 73 SER A C 1
ATOM 565 O O . SER A 1 73 ? -1.860 -41.213 2.851 1.00 47.88 73 SER A O 1
ATOM 567 N N . ALA A 1 74 ? -0.005 -41.787 3.957 1.00 49.12 74 ALA A N 1
ATOM 568 C CA . ALA A 1 74 ? -0.343 -43.171 4.183 1.00 49.12 74 ALA A CA 1
ATOM 569 C C . ALA A 1 74 ? -1.359 -43.155 5.330 1.00 49.12 74 ALA A C 1
ATOM 571 O O . ALA A 1 74 ? -1.021 -43.292 6.498 1.00 49.12 74 ALA A O 1
ATOM 572 N N . GLY A 1 75 ? -2.599 -42.854 4.963 1.00 44.38 75 GLY A N 1
ATOM 573 C CA . GLY A 1 75 ? -3.791 -42.863 5.797 1.00 44.38 75 GLY A CA 1
ATOM 574 C C . GLY A 1 75 ? -4.925 -43.568 5.061 1.00 44.38 75 GLY A C 1
ATOM 575 O O . GLY A 1 75 ? -6.080 -43.189 5.185 1.00 44.38 75 GLY A O 1
ATOM 576 N N . CYS A 1 76 ? -4.580 -44.567 4.245 1.00 35.50 76 CYS A N 1
ATOM 577 C CA . CYS A 1 76 ? -5.501 -45.623 3.865 1.00 35.50 76 CYS A CA 1
ATOM 578 C C . CYS A 1 76 ? -5.263 -46.762 4.872 1.00 35.50 76 CYS A C 1
ATOM 580 O O . CYS A 1 76 ? -4.142 -47.278 4.917 1.00 35.50 76 CYS A O 1
ATOM 582 N N . PRO A 1 77 ? -6.237 -47.121 5.725 1.00 45.19 77 PRO A N 1
ATOM 583 C CA . PRO A 1 77 ? -6.086 -48.235 6.645 1.00 45.19 77 PRO A CA 1
ATOM 584 C C . PRO A 1 77 ? -6.181 -49.535 5.842 1.00 45.19 77 PRO A C 1
ATOM 586 O O . PRO A 1 77 ? -7.270 -50.030 5.563 1.00 45.19 77 PRO A O 1
ATOM 589 N N . VAL A 1 78 ? -5.034 -50.087 5.446 1.00 40.91 78 VAL A N 1
ATOM 590 C CA . VAL A 1 78 ? -4.960 -51.479 4.998 1.00 40.91 78 VAL A CA 1
ATOM 591 C C . VAL A 1 78 ? -4.717 -52.341 6.228 1.00 40.91 78 VAL A C 1
ATOM 593 O O . VAL A 1 78 ? -3.699 -52.240 6.909 1.00 40.91 78 VAL A O 1
ATOM 596 N N . LEU A 1 79 ? -5.737 -53.138 6.519 1.00 44.12 79 LEU A N 1
ATOM 597 C CA . LEU A 1 79 ? -5.793 -54.189 7.517 1.00 44.12 79 LEU A CA 1
ATOM 598 C C . LEU A 1 79 ? -4.610 -55.167 7.421 1.00 44.12 79 LEU A C 1
ATOM 600 O O . LEU A 1 79 ? -4.278 -55.638 6.340 1.00 44.12 79 LEU A O 1
ATOM 604 N N . LEU A 1 80 ? -4.114 -55.525 8.610 1.00 44.66 80 LEU A N 1
ATOM 605 C CA . LEU A 1 80 ? -3.569 -56.826 9.017 1.00 44.66 80 LEU A CA 1
ATOM 606 C C . LEU A 1 80 ? -2.425 -57.441 8.194 1.00 44.66 80 LEU A C 1
ATOM 608 O O . LEU A 1 80 ? -2.636 -58.036 7.143 1.00 44.66 80 LEU A O 1
ATOM 612 N N . GLY A 1 81 ? -1.250 -57.512 8.825 1.00 41.69 81 GLY A N 1
ATOM 613 C CA . GLY A 1 81 ? -0.381 -58.673 8.654 1.00 41.69 81 GLY A CA 1
ATOM 614 C C . GLY A 1 81 ? 1.107 -58.409 8.829 1.00 41.69 81 GLY A C 1
ATOM 615 O O . GLY A 1 81 ? 1.721 -57.741 8.012 1.00 41.69 81 GLY A O 1
ATOM 616 N N . GLN A 1 82 ? 1.661 -59.085 9.833 1.00 38.62 82 GLN A N 1
ATOM 617 C CA . GLN A 1 82 ? 3.056 -59.501 9.988 1.00 38.62 82 GLN A CA 1
ATOM 618 C C . GLN A 1 82 ? 4.075 -58.563 10.652 1.00 38.62 82 GLN A C 1
ATOM 620 O O . GLN A 1 82 ? 4.697 -57.681 10.070 1.00 38.62 82 GLN A O 1
ATOM 625 N N . GLU A 1 83 ? 4.282 -58.920 11.918 1.00 49.50 83 GLU A N 1
ATOM 626 C CA . GLU A 1 83 ? 5.481 -58.802 12.730 1.00 49.50 83 GLU A CA 1
ATOM 627 C C . GLU A 1 83 ? 6.762 -59.199 11.976 1.00 49.50 83 GLU A C 1
ATOM 629 O O . GLU A 1 83 ? 6.818 -60.262 11.361 1.00 49.50 83 GLU A O 1
ATOM 634 N N . ALA A 1 84 ? 7.825 -58.406 12.136 1.00 42.59 84 ALA A N 1
ATOM 635 C CA . ALA A 1 84 ? 9.181 -58.919 12.337 1.00 42.59 84 ALA A CA 1
ATOM 636 C C . ALA A 1 84 ? 10.119 -57.807 12.839 1.00 42.59 84 ALA A C 1
ATOM 638 O O . ALA A 1 84 ? 10.453 -56.865 12.128 1.00 42.59 84 ALA A O 1
ATOM 639 N N . LEU A 1 85 ? 10.506 -57.961 14.105 1.00 44.16 85 LEU A N 1
ATOM 640 C CA . LEU A 1 85 ? 11.792 -57.645 14.730 1.00 44.16 85 LEU A CA 1
ATOM 641 C C . LEU A 1 85 ? 12.728 -56.596 14.087 1.00 44.16 85 LEU A C 1
ATOM 643 O O . LEU A 1 85 ? 13.399 -56.843 13.093 1.00 44.16 85 LEU A O 1
ATOM 647 N N . GLY A 1 86 ? 12.999 -55.560 14.887 1.00 49.53 86 GLY A N 1
ATOM 648 C CA . GLY A 1 86 ? 14.362 -55.350 15.383 1.00 49.53 86 GLY A CA 1
ATOM 649 C C . GLY A 1 86 ? 15.270 -54.420 14.581 1.00 49.53 86 GLY A C 1
ATOM 650 O O . GLY A 1 86 ? 16.126 -54.872 13.834 1.00 49.53 86 GLY A O 1
ATOM 651 N N . SER A 1 87 ? 15.218 -53.123 14.891 1.00 43.84 87 SER A N 1
ATOM 652 C CA . SER A 1 87 ? 16.421 -52.281 14.901 1.00 43.84 87 SER A CA 1
ATOM 653 C C . SER A 1 87 ? 16.206 -51.047 15.780 1.00 43.84 87 SER A C 1
ATOM 655 O O . SER A 1 87 ? 15.443 -50.141 15.447 1.00 43.84 87 SER A O 1
ATOM 657 N N . LYS A 1 88 ? 16.880 -51.024 16.936 1.00 50.34 88 LYS A N 1
ATOM 658 C CA . LYS A 1 88 ? 17.083 -49.821 17.754 1.00 50.34 88 LYS A CA 1
ATOM 659 C C . LYS A 1 88 ? 18.050 -48.900 17.004 1.00 50.34 88 LYS A C 1
ATOM 661 O O . LYS A 1 88 ? 19.253 -48.945 17.233 1.00 50.34 88 LYS A O 1
ATOM 666 N N . GLY A 1 89 ? 17.516 -48.079 16.107 1.00 42.34 89 GLY A N 1
ATOM 667 C CA . GLY A 1 89 ? 18.222 -46.953 15.502 1.00 42.34 89 GLY A CA 1
ATOM 668 C C . GLY A 1 89 ? 17.696 -45.648 16.085 1.00 42.34 89 GLY A C 1
ATOM 669 O O . GLY A 1 89 ? 16.672 -45.139 15.638 1.00 42.34 89 GLY A O 1
ATOM 670 N N . SER A 1 90 ? 18.378 -45.108 17.094 1.00 44.25 90 SER A N 1
ATOM 671 C CA . SER A 1 90 ? 18.148 -43.753 17.597 1.00 44.25 90 SER A CA 1
ATOM 672 C C . SER A 1 90 ? 18.497 -42.746 16.499 1.00 44.25 90 SER A C 1
ATOM 674 O O . SER A 1 90 ? 19.663 -42.402 16.312 1.00 44.25 90 SER A O 1
ATOM 676 N N . CYS A 1 91 ? 17.497 -42.293 15.748 1.00 39.19 91 CYS A N 1
ATOM 677 C CA . CYS A 1 91 ? 17.667 -41.155 14.855 1.00 39.19 91 CYS A CA 1
ATOM 678 C C . CYS A 1 91 ? 17.641 -39.878 15.708 1.00 39.19 91 CYS A C 1
ATOM 680 O O . CYS A 1 91 ? 16.654 -39.659 16.416 1.00 39.19 91 CYS A O 1
ATOM 682 N N . PRO A 1 92 ? 18.683 -39.031 15.682 1.00 45.81 92 PRO A N 1
ATOM 683 C CA . PRO A 1 92 ? 18.630 -37.744 16.353 1.00 45.81 92 PRO A CA 1
ATOM 684 C C . PRO A 1 92 ? 17.621 -36.857 15.617 1.00 45.81 92 PRO A C 1
ATOM 686 O O . PRO A 1 92 ? 17.869 -36.375 14.513 1.00 45.81 92 PRO A O 1
ATOM 689 N N . VAL A 1 93 ? 16.463 -36.643 16.239 1.00 50.44 93 VAL A N 1
ATOM 690 C CA . VAL A 1 93 ? 15.489 -35.620 15.847 1.00 50.44 93 VAL A CA 1
ATOM 691 C C . VAL A 1 93 ? 16.031 -34.266 16.312 1.00 50.44 93 VAL A C 1
ATOM 693 O O . VAL A 1 93 ? 15.569 -33.700 17.291 1.00 50.44 93 VAL A O 1
ATOM 696 N N . SER A 1 94 ? 17.063 -33.775 15.630 1.00 47.69 94 SER A N 1
ATOM 697 C CA . SER A 1 94 ? 17.598 -32.422 15.815 1.00 47.69 94 SER A CA 1
ATOM 698 C C . SER A 1 94 ? 17.992 -31.856 14.464 1.00 47.69 94 SER A C 1
ATOM 700 O O . SER A 1 94 ? 19.156 -31.790 14.084 1.00 47.69 94 SER A O 1
ATOM 702 N N . GLY A 1 95 ? 16.971 -31.461 13.720 1.00 43.69 95 GLY A N 1
ATOM 703 C CA . GLY A 1 95 ? 17.112 -30.637 12.538 1.00 43.69 95 GLY A CA 1
ATOM 704 C C . GLY A 1 95 ? 15.904 -29.732 12.484 1.00 43.69 95 GLY A C 1
ATOM 705 O O . GLY A 1 95 ? 14.927 -30.058 11.815 1.00 43.69 95 GLY A O 1
ATOM 706 N N . THR A 1 96 ? 15.949 -28.623 13.223 1.00 44.81 96 THR A N 1
ATOM 707 C CA . THR A 1 96 ? 15.068 -27.480 12.993 1.00 44.81 96 THR A CA 1
ATOM 708 C C . THR A 1 96 ? 15.220 -27.137 11.519 1.00 44.81 96 THR A C 1
ATOM 710 O O . THR A 1 96 ? 16.221 -26.545 11.119 1.00 44.81 96 THR A O 1
ATOM 713 N N . GLN A 1 97 ? 14.288 -27.599 10.682 1.00 43.56 97 GLN A N 1
ATOM 714 C CA . GLN A 1 97 ? 14.240 -27.197 9.289 1.00 43.56 97 GLN A CA 1
ATOM 715 C C . GLN A 1 97 ? 13.919 -25.710 9.318 1.00 43.56 97 GLN A C 1
ATOM 717 O O . GLN A 1 97 ? 12.760 -25.309 9.407 1.00 43.56 97 GLN A O 1
ATOM 722 N N . THR A 1 98 ? 14.956 -24.880 9.303 1.00 44.53 98 THR A N 1
ATOM 723 C CA . THR A 1 98 ? 14.828 -23.483 8.937 1.00 44.53 98 THR A CA 1
ATOM 724 C C . THR A 1 98 ? 14.233 -23.495 7.539 1.00 44.53 98 THR A C 1
ATOM 726 O O . THR A 1 98 ? 14.873 -23.852 6.547 1.00 44.53 98 THR A O 1
ATOM 729 N N . PHE A 1 99 ? 12.934 -23.209 7.470 1.00 41.81 99 PHE A N 1
ATOM 730 C CA . PHE A 1 99 ? 12.240 -22.896 6.236 1.00 41.81 99 PHE A CA 1
ATOM 731 C C . PHE A 1 99 ? 12.822 -21.576 5.733 1.00 41.81 99 PHE A C 1
ATOM 733 O O . PHE A 1 99 ? 12.231 -20.514 5.879 1.00 41.81 99 PHE A O 1
ATOM 740 N N . ASN A 1 100 ? 14.018 -21.647 5.149 1.00 43.41 100 ASN A N 1
ATOM 741 C CA . ASN A 1 100 ? 14.508 -20.618 4.259 1.00 43.41 100 ASN A CA 1
ATOM 742 C C . ASN A 1 100 ? 13.616 -20.679 3.022 1.00 43.41 100 ASN A C 1
ATOM 744 O O . ASN A 1 100 ? 13.941 -21.332 2.030 1.00 43.41 100 ASN A O 1
ATOM 748 N N . PHE A 1 101 ? 12.474 -19.995 3.095 1.00 44.81 101 PHE A N 1
ATOM 749 C CA . PHE A 1 101 ? 11.804 -19.452 1.926 1.00 44.81 101 PHE A CA 1
ATOM 750 C C . PHE A 1 101 ? 12.735 -18.390 1.330 1.00 44.81 101 PHE A C 1
ATOM 752 O O . PHE A 1 101 ? 12.457 -17.196 1.357 1.00 44.81 101 PHE A O 1
ATOM 759 N N . MET A 1 102 ? 13.866 -18.817 0.762 1.00 43.53 102 MET A N 1
ATOM 760 C CA . MET A 1 102 ? 14.339 -18.118 -0.418 1.00 43.53 102 MET A CA 1
ATOM 761 C C . MET A 1 102 ? 13.235 -18.383 -1.429 1.00 43.53 102 MET A C 1
ATOM 763 O O . MET A 1 102 ? 13.182 -19.467 -2.008 1.00 43.53 102 MET A O 1
ATOM 767 N N . MET A 1 103 ? 12.285 -17.448 -1.550 1.00 43.22 103 MET A N 1
ATOM 768 C CA . MET A 1 103 ? 11.482 -17.370 -2.756 1.00 43.22 103 MET A CA 1
ATOM 769 C C . MET A 1 103 ? 12.510 -17.361 -3.883 1.00 43.22 103 MET A C 1
ATOM 771 O O . MET A 1 103 ? 13.188 -16.356 -4.097 1.00 43.22 103 MET A O 1
ATOM 775 N N . ASP A 1 104 ? 12.673 -18.498 -4.560 1.00 44.47 104 ASP A N 1
ATOM 776 C CA . ASP A 1 104 ? 13.257 -18.549 -5.890 1.00 44.47 104 ASP A CA 1
ATOM 777 C C . ASP A 1 104 ? 12.216 -17.828 -6.747 1.00 44.47 104 ASP A C 1
ATOM 779 O O . ASP A 1 104 ? 11.356 -18.437 -7.383 1.00 44.47 104 ASP A O 1
ATOM 783 N N . MET A 1 105 ? 12.172 -16.496 -6.606 1.00 46.31 105 MET A N 1
ATOM 784 C CA . MET A 1 105 ? 11.406 -15.626 -7.465 1.00 46.31 105 MET A CA 1
ATOM 785 C C . MET A 1 105 ? 12.074 -15.817 -8.807 1.00 46.31 105 MET A C 1
ATOM 787 O O . MET A 1 105 ? 13.036 -15.116 -9.117 1.00 46.31 105 MET A O 1
ATOM 791 N N . ASN A 1 106 ? 11.596 -16.810 -9.560 1.00 49.75 106 ASN A N 1
ATOM 792 C CA . ASN A 1 106 ? 11.815 -16.923 -10.985 1.00 49.75 106 ASN A CA 1
ATOM 793 C C . ASN A 1 106 ? 11.571 -15.523 -11.512 1.00 49.75 106 ASN A C 1
ATOM 795 O O . ASN A 1 106 ? 10.445 -15.027 -11.470 1.00 49.75 106 ASN A O 1
ATOM 799 N N . HIS A 1 107 ? 12.672 -14.837 -11.795 1.00 56.91 107 HIS A N 1
ATOM 800 C CA . HIS A 1 107 ? 12.694 -13.398 -11.890 1.00 56.91 107 HIS A CA 1
ATOM 801 C C . HIS A 1 107 ? 11.683 -13.003 -12.957 1.00 56.91 107 HIS A C 1
ATOM 803 O O . HIS A 1 107 ? 11.907 -13.268 -14.133 1.00 56.91 107 HIS A O 1
ATOM 809 N 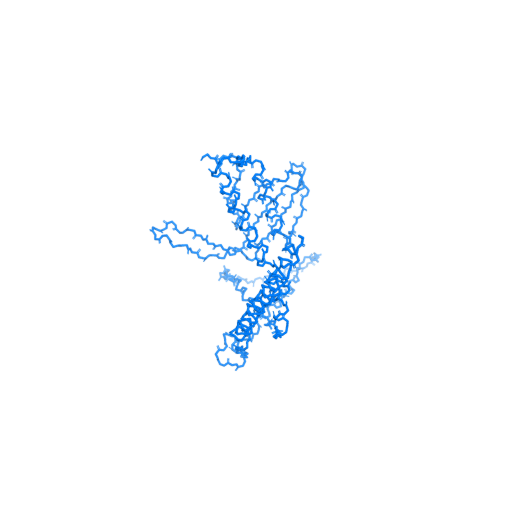N . VAL A 1 108 ? 10.546 -12.432 -12.549 1.00 61.97 108 VAL A N 1
ATOM 810 C CA . VAL A 1 108 ? 9.518 -12.016 -13.501 1.00 61.97 108 VAL A CA 1
ATOM 811 C C . VAL A 1 108 ? 10.179 -10.978 -14.400 1.00 61.97 108 VAL A C 1
ATOM 813 O O . VAL A 1 108 ? 10.592 -9.911 -13.938 1.00 61.97 108 VAL A O 1
ATOM 816 N N . HIS A 1 109 ? 10.376 -11.342 -15.666 1.00 70.69 109 HIS A N 1
ATOM 817 C CA . HIS A 1 109 ? 10.974 -10.474 -16.667 1.00 70.69 109 HIS A CA 1
ATOM 818 C C . HIS A 1 109 ? 9.954 -9.395 -17.015 1.00 70.69 109 HIS A C 1
ATOM 820 O O . HIS A 1 109 ? 9.104 -9.586 -17.879 1.00 70.69 109 HIS A O 1
ATOM 826 N N . LEU A 1 110 ? 10.025 -8.270 -16.307 1.00 82.19 110 LEU A N 1
ATOM 827 C CA . LEU A 1 110 ? 9.256 -7.081 -16.641 1.00 82.19 110 LEU A CA 1
ATOM 828 C C . LEU A 1 110 ? 9.966 -6.354 -17.777 1.00 82.19 110 LEU A C 1
ATOM 830 O O . LEU A 1 110 ? 11.052 -5.794 -17.596 1.00 82.19 110 LEU A O 1
ATOM 834 N N . THR A 1 111 ? 9.347 -6.359 -18.953 1.00 89.75 111 THR A N 1
ATOM 835 C CA . THR A 1 111 ? 9.806 -5.503 -20.049 1.00 89.75 111 THR A CA 1
ATOM 836 C C . THR A 1 111 ? 9.712 -4.038 -19.620 1.00 89.75 111 THR A C 1
ATOM 838 O O . THR A 1 111 ? 8.874 -3.681 -18.787 1.00 89.75 111 THR A O 1
ATOM 841 N N . LEU A 1 112 ? 10.551 -3.167 -20.196 1.00 91.50 112 LEU A N 1
ATOM 842 C CA . LEU A 1 112 ? 10.494 -1.727 -19.911 1.00 91.50 112 LEU A CA 1
ATOM 843 C C . LEU A 1 112 ? 9.069 -1.186 -20.094 1.00 91.50 112 LEU A C 1
ATOM 845 O O . LEU A 1 112 ? 8.594 -0.407 -19.278 1.00 91.50 112 LEU A O 1
ATOM 849 N N . TRP A 1 113 ? 8.361 -1.655 -21.123 1.00 94.06 113 TRP A N 1
ATOM 850 C CA . TRP A 1 113 ? 6.982 -1.257 -21.378 1.00 94.06 113 TRP A CA 1
ATOM 851 C C . TRP A 1 113 ? 6.013 -1.679 -20.265 1.00 94.06 113 TRP A C 1
ATOM 853 O O . TRP A 1 113 ? 5.226 -0.857 -19.808 1.00 94.06 113 TRP A O 1
ATOM 863 N N . GLN A 1 114 ? 6.090 -2.924 -19.780 1.00 91.81 114 GLN A N 1
ATOM 864 C CA . GLN A 1 114 ? 5.265 -3.386 -18.654 1.00 91.81 114 GLN A CA 1
ATOM 865 C C . GLN A 1 114 ? 5.548 -2.583 -17.383 1.00 91.81 114 GLN A C 1
ATOM 867 O O . GLN A 1 114 ? 4.618 -2.213 -16.669 1.00 91.81 114 GLN A O 1
ATOM 872 N N . TYR A 1 115 ? 6.823 -2.282 -17.123 1.00 92.75 115 TYR A N 1
ATOM 873 C CA . TYR A 1 115 ? 7.215 -1.444 -15.995 1.00 92.75 115 TYR A CA 1
ATOM 874 C C . TYR A 1 115 ? 6.665 -0.019 -16.133 1.00 92.75 115 TYR A C 1
ATOM 876 O O . TYR A 1 115 ? 6.047 0.481 -15.200 1.00 92.75 115 TYR A O 1
ATOM 884 N N . LEU A 1 116 ? 6.828 0.618 -17.298 1.00 93.88 116 LEU A N 1
ATOM 885 C CA . LEU A 1 116 ? 6.321 1.970 -17.551 1.00 93.88 116 LEU A CA 1
ATOM 886 C C . LEU A 1 116 ? 4.797 2.043 -17.466 1.00 93.88 116 LEU A C 1
ATOM 888 O O . LEU A 1 116 ? 4.268 3.027 -16.948 1.00 93.88 116 LEU A O 1
ATOM 892 N N . TRP A 1 117 ? 4.100 1.013 -17.948 1.00 94.88 117 TRP A N 1
ATOM 893 C CA . TRP A 1 117 ? 2.651 0.910 -17.827 1.00 94.88 117 TRP A CA 1
ATOM 894 C C . TRP A 1 117 ? 2.228 0.789 -16.362 1.00 94.88 117 TRP A C 1
ATOM 896 O O . TRP A 1 117 ? 1.396 1.566 -15.909 1.00 94.88 117 TRP A O 1
ATOM 906 N N . ALA A 1 118 ? 2.842 -0.112 -15.590 1.00 91.81 118 ALA A N 1
ATOM 907 C CA . ALA A 1 118 ? 2.530 -0.260 -14.169 1.00 91.81 118 ALA A CA 1
ATOM 908 C C . ALA A 1 118 ? 2.862 1.017 -13.378 1.00 91.81 118 ALA A C 1
ATOM 910 O O . ALA A 1 118 ? 2.064 1.475 -12.562 1.00 91.81 118 ALA A O 1
ATOM 911 N N . ALA A 1 119 ? 4.005 1.642 -13.657 1.00 90.56 119 ALA A N 1
ATOM 912 C CA . ALA A 1 119 ? 4.415 2.881 -13.010 1.00 90.56 119 ALA A CA 1
ATOM 913 C C . ALA A 1 119 ? 3.423 4.029 -13.289 1.00 90.56 119 ALA A C 1
ATOM 915 O O . ALA A 1 119 ? 3.046 4.751 -12.368 1.00 90.56 119 ALA A O 1
ATOM 916 N N . HIS A 1 120 ? 2.939 4.177 -14.524 1.00 92.00 120 HIS A N 1
ATOM 917 C CA . HIS A 1 120 ? 1.972 5.228 -14.850 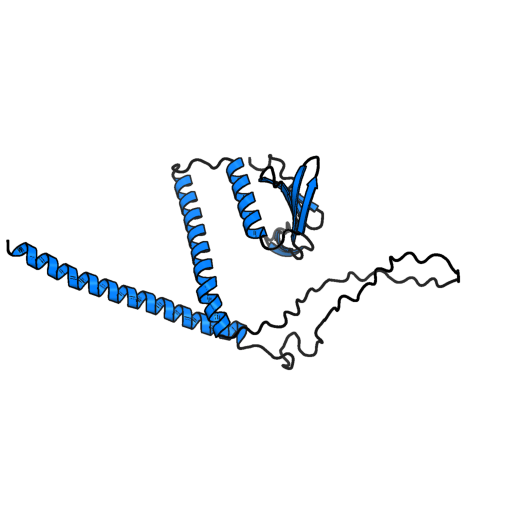1.00 92.00 120 HIS A CA 1
ATOM 918 C C . HIS A 1 120 ? 0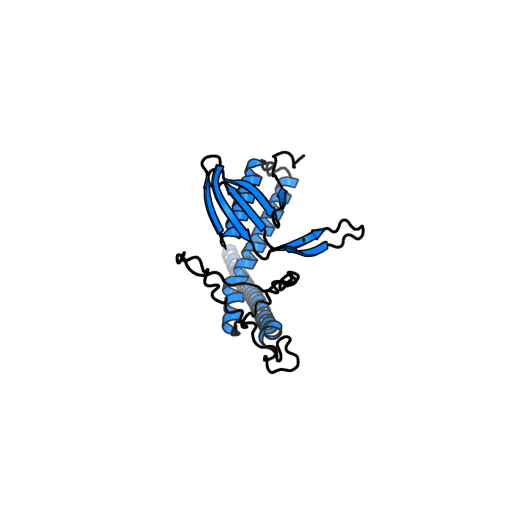.547 4.904 -14.415 1.00 92.00 120 HIS A C 1
ATOM 920 O O . HIS A 1 120 ? -0.112 5.727 -13.789 1.00 92.00 120 HIS A O 1
ATOM 926 N N . CYS A 1 121 ? 0.037 3.740 -14.804 1.00 92.38 121 CYS A N 1
ATOM 927 C CA . CYS A 1 121 ? -1.380 3.419 -14.678 1.00 92.38 121 CYS A CA 1
ATOM 928 C C . CYS A 1 121 ? -1.745 2.922 -13.280 1.00 92.38 121 CYS A C 1
ATOM 930 O O . CYS A 1 121 ? -2.903 3.034 -12.895 1.00 92.38 121 CYS A O 1
ATOM 932 N N . ILE A 1 122 ? -0.782 2.383 -12.525 1.00 89.12 122 ILE A N 1
ATOM 933 C CA . ILE A 1 122 ? -1.024 1.844 -11.181 1.00 89.12 122 ILE A CA 1
ATOM 934 C C . ILE A 1 122 ? -0.345 2.720 -10.131 1.00 89.12 122 ILE A C 1
ATOM 936 O O . ILE A 1 122 ? -1.011 3.199 -9.215 1.00 89.12 122 ILE A O 1
ATOM 940 N N . ALA A 1 123 ? 0.964 2.963 -10.258 1.00 85.25 123 ALA A N 1
ATOM 941 C CA . ALA A 1 123 ? 1.711 3.607 -9.180 1.00 85.25 123 ALA A CA 1
ATOM 942 C C . ALA A 1 123 ? 1.331 5.083 -8.988 1.00 85.25 123 ALA A C 1
ATOM 944 O O . ALA A 1 123 ? 1.209 5.515 -7.847 1.00 85.25 123 ALA A O 1
ATOM 945 N N . LEU A 1 124 ? 1.089 5.849 -10.061 1.00 86.44 124 LEU A N 1
ATOM 946 C CA . LEU A 1 124 ? 0.666 7.250 -9.927 1.00 86.44 124 LEU A CA 1
ATOM 947 C C . LEU A 1 124 ? -0.712 7.399 -9.253 1.00 86.44 124 LEU A C 1
ATOM 949 O O . LEU A 1 124 ? -0.786 8.146 -8.277 1.00 86.44 124 LEU A O 1
ATOM 953 N N . PRO A 1 125 ? -1.790 6.703 -9.679 1.00 87.62 125 PRO A N 1
ATOM 954 C CA . PRO A 1 125 ? -3.063 6.746 -8.957 1.00 87.62 125 PRO A CA 1
ATOM 955 C C . PRO A 1 125 ? -2.948 6.258 -7.512 1.00 87.62 125 PRO A C 1
ATOM 957 O O . PRO A 1 125 ? -3.500 6.890 -6.614 1.00 87.62 125 PRO A O 1
ATOM 960 N N . ALA A 1 126 ? -2.192 5.184 -7.267 1.00 83.06 126 ALA A N 1
ATOM 961 C CA . ALA A 1 126 ? -1.958 4.690 -5.913 1.00 83.06 126 ALA A CA 1
ATOM 962 C C . ALA A 1 126 ? -1.250 5.743 -5.045 1.00 83.06 126 ALA A C 1
ATOM 964 O O . ALA A 1 126 ? -1.671 6.012 -3.924 1.00 83.06 126 ALA A O 1
ATOM 965 N N . PHE A 1 127 ? -0.220 6.401 -5.580 1.00 86.19 127 PHE A N 1
ATOM 966 C CA . PHE A 1 127 ? 0.472 7.485 -4.893 1.00 86.19 127 PHE A CA 1
ATOM 967 C C . PHE A 1 127 ? -0.453 8.678 -4.628 1.00 86.19 127 PHE A C 1
ATOM 969 O O . PHE A 1 127 ? -0.453 9.219 -3.525 1.00 86.19 127 PHE A O 1
ATOM 976 N N . ALA A 1 128 ? -1.287 9.059 -5.598 1.00 86.25 128 ALA A N 1
ATOM 977 C CA . ALA A 1 128 ? -2.266 10.127 -5.424 1.00 86.25 128 ALA A CA 1
ATOM 978 C C . ALA A 1 128 ? -3.272 9.807 -4.305 1.00 86.25 128 ALA A C 1
ATOM 980 O O . ALA A 1 128 ? -3.576 10.684 -3.496 1.00 86.25 128 ALA A O 1
ATOM 981 N N . LEU A 1 129 ? -3.737 8.557 -4.209 1.00 84.06 129 LEU A N 1
ATOM 982 C CA . LEU A 1 129 ? -4.597 8.101 -3.112 1.00 84.06 129 LEU A CA 1
ATOM 983 C C . LEU A 1 129 ? -3.887 8.189 -1.758 1.00 84.06 129 LEU A C 1
ATOM 985 O O . LEU A 1 129 ? -4.475 8.694 -0.804 1.00 84.06 129 LEU A O 1
ATOM 989 N N . VAL A 1 130 ? -2.618 7.775 -1.678 1.00 81.50 130 VAL A N 1
ATOM 990 C CA . VAL A 1 130 ? -1.816 7.878 -0.446 1.00 81.50 130 VAL A CA 1
ATOM 991 C C . VAL A 1 130 ? -1.649 9.335 -0.018 1.00 81.50 130 VAL A C 1
ATOM 993 O O . VAL A 1 130 ? -1.890 9.665 1.142 1.00 81.50 130 VAL A O 1
ATOM 996 N N . VAL A 1 131 ? -1.279 10.222 -0.944 1.00 87.69 131 VAL A N 1
ATOM 997 C CA . VAL A 1 131 ? -1.126 11.655 -0.655 1.00 87.69 131 VAL A CA 1
ATOM 998 C C . VAL A 1 131 ? -2.463 12.267 -0.243 1.00 87.69 131 VAL A C 1
ATOM 1000 O O . VAL A 1 131 ? -2.515 12.992 0.747 1.00 87.69 131 VAL A O 1
ATOM 1003 N N . SER A 1 132 ? -3.552 11.943 -0.943 1.00 91.25 132 SER A N 1
ATOM 1004 C CA . SER A 1 132 ? -4.896 12.409 -0.591 1.00 91.25 132 SER A CA 1
ATOM 1005 C C . SER A 1 132 ? -5.302 11.952 0.810 1.00 91.25 132 SER A C 1
ATOM 1007 O O . SER A 1 132 ? -5.730 12.774 1.619 1.00 91.25 132 SER A O 1
ATOM 1009 N N . GLY A 1 133 ? -5.132 10.666 1.124 1.00 81.00 133 GLY A N 1
ATOM 1010 C CA . GLY A 1 133 ? -5.426 10.116 2.447 1.00 81.00 133 GLY A CA 1
ATOM 1011 C C . GLY A 1 133 ? -4.576 10.769 3.537 1.00 81.00 133 GLY A C 1
ATOM 1012 O O . GLY A 1 133 ? -5.100 11.191 4.565 1.00 81.00 133 GLY A O 1
ATOM 1013 N N . TRP A 1 134 ? -3.278 10.960 3.286 1.00 86.06 134 TRP A N 1
ATOM 1014 C CA . TRP A 1 134 ? -2.391 11.679 4.198 1.00 86.06 134 TRP A CA 1
ATOM 1015 C C . TRP A 1 134 ? -2.859 13.117 4.442 1.00 86.06 134 TRP A C 1
ATOM 1017 O O . TRP A 1 134 ? -2.982 13.538 5.592 1.00 86.06 134 TRP A O 1
ATOM 1027 N N . CYS A 1 135 ? -3.170 13.868 3.383 1.00 91.88 135 CYS A N 1
ATOM 1028 C CA . CYS A 1 135 ? -3.686 15.231 3.491 1.00 91.88 135 CYS A CA 1
ATOM 1029 C C . CYS A 1 135 ? -4.997 15.285 4.284 1.00 91.88 135 CYS A C 1
ATOM 1031 O O . CYS A 1 135 ? -5.154 16.171 5.122 1.00 91.88 135 CYS A O 1
ATOM 1033 N N . GLN A 1 136 ? -5.912 14.336 4.071 1.00 88.00 136 GLN A N 1
ATOM 1034 C CA . GLN A 1 136 ? -7.160 14.242 4.833 1.00 88.00 136 GLN A CA 1
ATOM 1035 C C . GLN A 1 136 ? -6.905 13.975 6.319 1.00 88.00 136 GLN A C 1
ATOM 1037 O O . GLN A 1 136 ? -7.522 14.624 7.161 1.00 88.00 136 GLN A O 1
ATOM 1042 N N . ILE A 1 137 ? -5.960 13.092 6.653 1.00 86.00 137 ILE A N 1
ATOM 1043 C CA . ILE A 1 137 ? -5.570 12.822 8.045 1.00 86.00 137 ILE A CA 1
ATOM 1044 C C . ILE A 1 137 ? -4.980 14.078 8.693 1.00 86.00 137 ILE A C 1
ATOM 1046 O O . ILE A 1 137 ? -5.351 14.426 9.814 1.00 86.00 137 ILE A O 1
ATOM 1050 N N . GLN A 1 138 ? -4.085 14.782 7.999 1.00 92.00 138 GLN A N 1
ATOM 1051 C CA . GLN A 1 138 ? -3.491 16.016 8.521 1.00 92.00 138 GLN A CA 1
ATOM 1052 C C . GLN A 1 138 ? -4.536 17.117 8.700 1.00 92.00 138 GLN A C 1
ATOM 1054 O O . GLN A 1 138 ? -4.549 17.794 9.727 1.00 92.00 138 GLN A O 1
ATOM 1059 N N . LEU A 1 139 ? -5.452 17.262 7.741 1.00 93.50 139 LEU A N 1
ATOM 1060 C CA . LEU A 1 139 ? -6.555 18.208 7.839 1.00 93.50 139 LEU A CA 1
ATOM 1061 C C . LEU A 1 139 ? -7.483 17.861 9.008 1.00 93.50 139 LEU A C 1
ATOM 1063 O O . LEU A 1 139 ? -7.848 18.748 9.771 1.00 93.50 139 LEU A O 1
ATOM 1067 N N . ALA A 1 140 ? -7.821 16.585 9.197 1.00 88.69 140 ALA A N 1
ATOM 1068 C CA . ALA A 1 140 ? -8.631 16.137 10.324 1.00 88.69 140 ALA A CA 1
ATOM 1069 C C . ALA A 1 140 ? -7.945 16.423 11.669 1.00 88.69 140 ALA A C 1
ATOM 1071 O O . ALA A 1 140 ? -8.592 16.928 12.585 1.00 88.69 140 ALA A O 1
ATOM 1072 N N . ARG A 1 141 ? -6.630 16.179 11.773 1.00 88.50 141 ARG A N 1
ATOM 1073 C CA . ARG A 1 141 ? -5.832 16.535 12.959 1.00 88.50 141 ARG A CA 1
ATOM 1074 C C . ARG A 1 141 ? -5.848 18.034 13.225 1.00 88.50 141 ARG A C 1
ATOM 1076 O O . ARG A 1 141 ? -6.047 18.441 14.363 1.00 88.50 141 ARG A O 1
ATOM 1083 N N . LEU A 1 142 ? -5.681 18.849 12.185 1.00 95.88 142 LEU A N 1
ATOM 1084 C CA . LEU A 1 142 ? -5.730 20.304 12.305 1.00 95.88 142 LEU A CA 1
ATOM 1085 C C . LEU A 1 142 ? -7.117 20.784 12.759 1.00 95.88 142 LEU A C 1
ATOM 1087 O O . LEU A 1 142 ? -7.217 21.600 13.668 1.00 95.88 142 LEU A O 1
ATOM 1091 N N . LEU A 1 143 ? -8.190 20.249 12.172 1.00 95.69 143 LEU A N 1
ATOM 1092 C CA . LEU A 1 143 ? -9.567 20.589 12.544 1.00 95.69 143 LEU A CA 1
ATOM 1093 C C . LEU A 1 143 ? -9.912 20.149 13.971 1.00 95.69 143 LEU A C 1
ATOM 1095 O O . LEU A 1 143 ? -10.618 20.872 14.672 1.00 95.69 143 LEU A O 1
ATOM 1099 N N . SER A 1 144 ? -9.404 18.996 14.406 1.00 92.94 144 SER A N 1
ATOM 1100 C CA . SER A 1 144 ? -9.519 18.532 15.791 1.00 92.94 144 SER A CA 1
ATOM 1101 C C . SER A 1 144 ? -8.743 19.443 16.745 1.00 92.94 144 SER A C 1
ATOM 1103 O O . SER A 1 144 ? -9.297 19.867 17.753 1.00 92.94 144 SER A O 1
ATOM 1105 N N . PHE A 1 145 ? -7.517 19.842 16.388 1.00 93.38 145 PHE A N 1
ATOM 1106 C CA . PHE A 1 145 ? -6.725 20.794 17.172 1.00 93.38 145 PHE A CA 1
ATOM 1107 C C . PHE A 1 145 ? -7.422 22.154 17.321 1.00 93.38 145 PHE A C 1
ATOM 1109 O O . PHE A 1 145 ? -7.371 22.770 18.382 1.00 93.38 145 PHE A O 1
ATOM 1116 N N . CYS A 1 146 ? -8.121 22.616 16.283 1.00 97.69 146 CYS A N 1
ATOM 1117 C CA . CYS A 1 146 ? -8.922 23.836 16.348 1.00 97.69 146 CYS A CA 1
ATOM 1118 C C . CYS A 1 146 ? -10.265 23.667 17.089 1.00 97.69 146 CYS A C 1
ATOM 1120 O O . CYS A 1 146 ? -10.993 24.648 17.225 1.00 97.69 146 CYS A O 1
ATOM 1122 N N . GLY A 1 147 ? -10.628 22.456 17.526 1.00 96.38 147 GLY A N 1
ATOM 1123 C CA . GLY A 1 147 ? -11.918 22.163 18.159 1.00 96.38 147 GLY A CA 1
ATOM 1124 C C . GLY A 1 147 ? -13.121 22.221 17.208 1.00 96.38 147 GLY A C 1
ATOM 1125 O O . GLY A 1 147 ? -14.259 22.266 17.666 1.00 96.38 147 GLY A O 1
ATOM 1126 N N . LEU A 1 148 ? -12.895 22.240 15.886 1.00 97.31 148 LEU A N 1
ATOM 1127 C CA . LEU A 1 148 ? -13.972 22.204 14.887 1.00 97.31 148 LEU A CA 1
ATOM 1128 C C . LEU A 1 148 ? -14.500 20.786 14.665 1.00 97.31 148 LEU A C 1
ATOM 1130 O O . LEU A 1 148 ? -15.670 20.615 14.323 1.00 97.31 148 LEU A O 1
ATOM 1134 N N . LEU A 1 149 ? -13.636 19.777 14.803 1.00 95.25 149 LEU A N 1
ATOM 1135 C CA . LEU A 1 149 ? -14.032 18.379 14.685 1.00 95.25 149 LEU A CA 1
ATOM 1136 C C . LEU A 1 149 ? -14.355 17.824 16.082 1.00 95.25 149 LEU A C 1
ATOM 1138 O O . LEU A 1 149 ? -13.491 17.915 16.955 1.00 95.25 149 LEU A O 1
ATOM 1142 N N . PRO A 1 150 ? -15.543 17.232 16.308 1.00 91.19 150 PRO A N 1
ATOM 1143 C CA . PRO A 1 150 ? -15.814 16.524 17.553 1.00 91.19 150 PRO A CA 1
ATOM 1144 C C . PRO A 1 150 ? -14.854 15.339 17.704 1.00 91.19 150 PRO A C 1
ATOM 1146 O O . PRO A 1 150 ? -14.499 14.693 16.711 1.00 91.19 150 PRO A O 1
ATOM 1149 N N . GLU A 1 151 ? -14.449 15.054 18.942 1.00 87.94 151 GLU A N 1
ATOM 1150 C CA . GLU A 1 151 ? -13.638 13.877 19.253 1.00 87.94 151 GLU A CA 1
ATOM 1151 C C . GLU A 1 151 ? -14.341 12.615 18.741 1.00 87.94 151 GLU A C 1
ATOM 1153 O O . GLU A 1 151 ? -15.557 12.442 18.879 1.00 87.94 151 GLU A O 1
ATOM 1158 N N . ALA A 1 152 ? -13.582 11.750 18.070 1.00 86.31 152 ALA A N 1
ATOM 1159 C CA . ALA A 1 152 ? -14.128 10.508 17.554 1.00 86.31 152 ALA A CA 1
ATOM 1160 C C . ALA A 1 152 ? -14.490 9.603 18.735 1.00 86.31 152 ALA A C 1
ATOM 1162 O O . ALA A 1 152 ? -13.646 9.318 19.580 1.00 86.31 152 ALA A O 1
ATOM 1163 N N . THR A 1 153 ? -15.736 9.129 18.774 1.00 89.50 153 THR A N 1
ATOM 1164 C CA . THR A 1 153 ? -16.144 8.122 19.753 1.00 89.50 153 THR A CA 1
ATOM 1165 C C . THR A 1 153 ? -15.319 6.852 19.563 1.00 89.50 153 THR A C 1
ATOM 1167 O O . THR A 1 153 ? -14.984 6.482 18.433 1.00 89.50 153 THR A O 1
ATOM 1170 N N . GLU A 1 154 ? -15.009 6.166 20.661 1.00 81.06 154 GLU A N 1
ATOM 1171 C CA . GLU A 1 154 ? -14.211 4.934 20.652 1.00 81.06 154 GLU A CA 1
ATOM 1172 C C . GLU A 1 154 ? -14.781 3.892 19.676 1.00 81.06 154 GLU A C 1
ATOM 1174 O O . GLU A 1 154 ? -14.055 3.316 18.869 1.00 81.06 154 GLU A O 1
ATOM 1179 N N . GLU A 1 155 ? -16.106 3.746 19.651 1.00 83.38 155 GLU A N 1
ATOM 1180 C CA . GLU A 1 155 ? -16.814 2.847 18.738 1.00 83.38 155 GLU A CA 1
ATOM 1181 C C . GLU A 1 155 ? -16.569 3.189 17.258 1.00 83.38 155 GLU A C 1
ATOM 1183 O O . GLU A 1 155 ? -16.370 2.304 16.423 1.00 83.38 155 GLU A O 1
ATOM 1188 N N . LYS A 1 156 ? -16.500 4.482 16.918 1.00 83.69 156 LYS A N 1
ATOM 1189 C CA . LYS A 1 156 ? -16.212 4.929 15.550 1.00 83.69 156 LYS A CA 1
ATOM 1190 C C . LYS A 1 156 ? -14.762 4.649 15.165 1.00 83.69 156 LYS A C 1
ATOM 1192 O O . LYS A 1 156 ? -14.504 4.263 14.025 1.00 83.69 156 LYS A O 1
ATOM 1197 N N . VAL A 1 157 ? -13.825 4.826 16.099 1.00 80.62 157 VAL A N 1
ATOM 1198 C CA . VAL A 1 157 ? -12.412 4.476 15.889 1.00 80.62 157 VAL A CA 1
ATOM 1199 C C . VAL A 1 157 ? -12.270 2.968 15.691 1.00 80.62 157 VAL A C 1
ATOM 1201 O O . VAL A 1 157 ? -11.603 2.546 14.747 1.00 80.62 157 VAL A O 1
ATOM 1204 N N . ARG A 1 158 ? -12.959 2.159 16.503 1.00 76.31 158 ARG A N 1
ATOM 1205 C CA . ARG A 1 158 ? -12.970 0.695 16.385 1.00 76.31 158 ARG A CA 1
ATOM 1206 C C . ARG A 1 158 ? -13.488 0.241 15.022 1.00 76.31 158 ARG A C 1
ATOM 1208 O O . ARG A 1 158 ? -12.794 -0.511 14.340 1.00 76.31 158 ARG A O 1
ATOM 1215 N N . ARG A 1 159 ? -14.635 0.770 14.580 1.00 80.38 159 ARG A N 1
ATOM 1216 C CA . ARG A 1 159 ? -15.205 0.466 13.256 1.00 80.38 159 ARG A CA 1
ATOM 1217 C C . ARG A 1 159 ? -14.275 0.898 12.117 1.00 80.38 159 ARG A C 1
ATOM 1219 O O . ARG A 1 159 ? -14.115 0.182 11.133 1.00 80.38 159 ARG A O 1
ATOM 1226 N N . MET A 1 160 ? -13.612 2.046 12.253 1.00 80.50 160 MET A N 1
ATOM 1227 C CA . MET A 1 160 ? -12.636 2.511 11.263 1.00 80.50 160 MET A CA 1
ATOM 1228 C C . MET A 1 160 ? -11.419 1.580 11.175 1.00 80.50 160 MET A C 1
ATOM 1230 O O . MET A 1 160 ? -11.004 1.235 10.071 1.00 80.50 160 MET A O 1
ATOM 1234 N N . ILE A 1 161 ? -10.864 1.147 12.313 1.00 75.44 161 ILE A N 1
ATOM 1235 C CA . ILE A 1 161 ? -9.759 0.177 12.351 1.00 75.44 161 ILE A CA 1
ATOM 1236 C C . ILE A 1 161 ? -10.201 -1.146 11.726 1.00 75.44 161 ILE A C 1
ATOM 1238 O O . ILE A 1 161 ? -9.467 -1.694 10.908 1.00 75.44 161 ILE A O 1
ATOM 1242 N N . TYR A 1 162 ? -11.402 -1.628 12.058 1.00 77.88 162 TYR A N 1
ATOM 1243 C CA . TYR A 1 162 ? -11.979 -2.836 11.472 1.00 77.88 162 TYR A CA 1
ATOM 1244 C C . TYR A 1 162 ? -12.025 -2.756 9.942 1.00 77.88 162 TYR A C 1
ATOM 1246 O O . TYR A 1 162 ? -11.477 -3.633 9.275 1.00 77.88 162 TYR A O 1
ATOM 1254 N N . HIS A 1 163 ? -12.588 -1.684 9.373 1.00 80.56 163 HIS A N 1
ATOM 1255 C CA . HIS A 1 163 ? -12.629 -1.508 7.919 1.00 80.56 163 HIS A CA 1
ATOM 1256 C C . HIS A 1 163 ? -11.237 -1.406 7.301 1.00 80.56 163 HIS A C 1
ATOM 1258 O O . HIS A 1 163 ? -10.988 -2.029 6.277 1.00 80.56 163 HIS A O 1
ATOM 1264 N N . LEU A 1 164 ? -10.314 -0.678 7.932 1.00 75.31 164 LEU A N 1
ATOM 1265 C CA . LEU A 1 164 ? -8.957 -0.513 7.415 1.00 75.31 164 LEU A CA 1
ATOM 1266 C C . LEU A 1 164 ? -8.194 -1.842 7.402 1.00 75.31 164 LEU A C 1
ATOM 1268 O O . LEU A 1 164 ? -7.476 -2.148 6.451 1.00 75.31 164 LEU A O 1
ATOM 1272 N N . VAL A 1 165 ? -8.385 -2.656 8.439 1.00 71.81 165 VAL A N 1
ATOM 1273 C CA . VAL A 1 165 ? -7.858 -4.017 8.511 1.00 71.81 165 VAL A CA 1
ATOM 1274 C C . VAL A 1 165 ? -8.502 -4.876 7.421 1.00 71.81 165 VAL A C 1
ATOM 1276 O O . VAL A 1 165 ? -7.775 -5.518 6.671 1.00 71.81 165 VAL A O 1
ATOM 1279 N N . LEU A 1 166 ? -9.825 -4.828 7.255 1.00 76.50 166 LEU A N 1
ATOM 1280 C CA . LEU A 1 166 ? -10.564 -5.624 6.270 1.00 76.50 166 LEU A CA 1
ATOM 1281 C C . LEU A 1 166 ? -10.215 -5.262 4.813 1.00 76.50 166 LEU A C 1
ATOM 1283 O O . LEU A 1 166 ? -10.044 -6.152 3.981 1.00 76.50 166 LEU A O 1
ATOM 1287 N N . GLU A 1 167 ? -10.029 -3.976 4.510 1.00 74.56 167 GLU A N 1
ATOM 1288 C CA . GLU A 1 167 ? -9.592 -3.492 3.194 1.00 74.56 167 GLU A CA 1
ATOM 1289 C C . GLU A 1 167 ? -8.179 -3.978 2.855 1.00 74.56 167 GLU A C 1
ATOM 1291 O O . GLU A 1 167 ? -7.936 -4.460 1.746 1.00 74.56 167 GLU A O 1
ATOM 1296 N N . ASN A 1 168 ? -7.259 -3.925 3.821 1.00 67.88 168 ASN A N 1
ATOM 1297 C CA . ASN A 1 168 ? -5.888 -4.412 3.646 1.00 67.88 168 ASN A CA 1
ATOM 1298 C C . ASN A 1 168 ? -5.832 -5.955 3.565 1.00 67.88 168 ASN A C 1
ATOM 1300 O O . ASN A 1 168 ? -4.962 -6.540 2.915 1.00 67.88 168 ASN A O 1
ATOM 1304 N N . LEU A 1 169 ? -6.810 -6.621 4.184 1.00 64.19 169 LEU A N 1
ATOM 1305 C CA . LEU A 1 169 ? -6.970 -8.074 4.260 1.00 64.19 169 LEU A CA 1
ATOM 1306 C C . LEU A 1 169 ? -7.591 -8.738 3.033 1.00 64.19 169 LEU A C 1
ATOM 1308 O O . LEU A 1 169 ? -7.639 -9.972 2.975 1.00 64.19 169 LEU A O 1
ATOM 1312 N N . CYS A 1 170 ? -7.995 -7.967 2.020 1.00 53.66 170 CYS A N 1
ATOM 1313 C CA . CYS A 1 170 ? -8.523 -8.486 0.753 1.00 53.66 170 CYS A CA 1
ATOM 1314 C C . CYS A 1 170 ? -7.563 -9.442 0.003 1.00 53.66 170 CYS A C 1
ATOM 1316 O O . CYS A 1 170 ? -7.915 -9.965 -1.051 1.00 53.66 170 CYS A O 1
ATOM 1318 N N . THR A 1 171 ? -6.360 -9.696 0.525 1.00 56.19 171 THR A N 1
ATOM 1319 C CA . THR A 1 171 ? -5.367 -10.614 -0.042 1.00 56.19 171 THR A CA 1
ATOM 1320 C C . THR A 1 171 ? -5.354 -12.022 0.573 1.00 56.19 171 THR A C 1
ATOM 1322 O O . THR A 1 171 ? -4.618 -12.870 0.068 1.00 56.19 171 THR A O 1
ATOM 1325 N N . GLY A 1 172 ? -6.183 -12.343 1.581 1.00 59.22 172 GLY A N 1
ATOM 1326 C CA . GLY A 1 172 ? -6.269 -13.733 2.055 1.00 59.22 172 GLY A CA 1
ATOM 1327 C C . GLY A 1 172 ? -7.107 -13.990 3.307 1.00 59.22 172 GLY A C 1
ATOM 1328 O O . GLY A 1 172 ? -6.556 -14.198 4.388 1.00 59.22 172 GLY A O 1
ATOM 1329 N N . VAL A 1 173 ? -8.435 -14.083 3.159 1.00 71.25 173 VAL A N 1
ATOM 1330 C CA . VAL A 1 173 ? -9.284 -14.749 4.165 1.00 71.25 173 VAL A CA 1
ATOM 1331 C C . VAL A 1 173 ? -8.872 -16.220 4.210 1.00 71.25 173 VAL A C 1
ATOM 1333 O O . VAL A 1 173 ? -9.025 -16.935 3.221 1.00 71.25 173 VAL A O 1
ATOM 1336 N N . ALA A 1 174 ? -8.330 -16.677 5.339 1.00 78.19 174 ALA A N 1
ATOM 1337 C CA . ALA A 1 174 ? -7.897 -18.066 5.464 1.00 78.19 174 ALA A CA 1
ATOM 1338 C C . ALA A 1 174 ? -9.089 -18.992 5.729 1.00 78.19 174 ALA A C 1
ATOM 1340 O O . ALA A 1 174 ? -9.142 -20.102 5.196 1.00 78.19 174 ALA A O 1
ATOM 1341 N N . ARG A 1 175 ? -10.031 -18.544 6.568 1.00 86.56 175 ARG A N 1
ATOM 1342 C CA . ARG A 1 175 ? -11.213 -19.314 6.963 1.00 86.56 175 ARG A CA 1
ATOM 1343 C C . ARG A 1 175 ? -12.291 -18.399 7.546 1.00 86.56 175 ARG A C 1
ATOM 1345 O O . ARG A 1 175 ? -11.962 -17.422 8.212 1.00 86.56 175 ARG A O 1
ATOM 1352 N N . ILE A 1 176 ? -13.556 -18.734 7.313 1.00 87.88 176 ILE A N 1
ATOM 1353 C CA . ILE A 1 176 ? -14.705 -18.171 8.032 1.00 87.88 176 ILE A CA 1
ATOM 1354 C C . ILE A 1 176 ? -15.319 -19.328 8.816 1.00 87.88 176 ILE A C 1
ATOM 1356 O O . ILE A 1 176 ? -15.598 -20.373 8.227 1.00 87.88 176 ILE A O 1
ATOM 1360 N N . ASP A 1 177 ? -15.448 -19.157 10.126 1.00 91.12 177 ASP A N 1
ATOM 1361 C CA . ASP A 1 177 ? -15.998 -20.148 11.044 1.00 91.12 177 ASP A CA 1
ATOM 1362 C C . ASP A 1 177 ? -17.285 -19.618 11.674 1.00 91.12 177 ASP A C 1
ATOM 1364 O O . ASP A 1 177 ? -17.291 -18.544 12.273 1.00 91.12 177 ASP A O 1
ATOM 1368 N N . ASP A 1 178 ? -18.364 -20.390 11.562 1.00 90.12 178 ASP A N 1
ATOM 1369 C CA . ASP A 1 178 ? -19.632 -20.091 12.222 1.00 90.12 178 ASP A CA 1
ATOM 1370 C C . ASP A 1 178 ? -19.616 -20.748 13.604 1.00 90.12 178 ASP A C 1
ATOM 1372 O O . ASP A 1 178 ? -19.655 -21.976 13.728 1.00 90.12 178 ASP A O 1
ATOM 1376 N N . THR A 1 179 ? -19.518 -19.935 14.653 1.00 87.69 179 THR A N 1
ATOM 1377 C CA . THR A 1 179 ? -19.439 -20.411 16.039 1.00 87.69 179 THR A CA 1
ATOM 1378 C C . THR A 1 179 ? -20.718 -20.024 16.772 1.00 87.69 179 THR A C 1
ATOM 1380 O O . THR A 1 179 ? -21.068 -18.850 16.799 1.00 87.69 179 THR A O 1
ATOM 1383 N N . GLU A 1 180 ? -21.410 -20.970 17.416 1.00 83.06 180 GLU A N 1
ATOM 1384 C CA . GLU A 1 180 ? -22.692 -20.682 18.094 1.00 83.06 180 GLU A CA 1
ATOM 1385 C C . GLU A 1 180 ? -22.587 -19.578 19.165 1.00 83.06 180 GLU A C 1
ATOM 1387 O O . GLU A 1 180 ? -23.545 -18.845 19.386 1.00 83.06 180 GLU A O 1
ATOM 1392 N N . ALA A 1 181 ? -21.423 -19.439 19.811 1.00 87.31 181 ALA A N 1
ATOM 1393 C CA . ALA A 1 181 ? -21.187 -18.447 20.860 1.00 87.31 181 ALA A CA 1
ATOM 1394 C C . ALA A 1 181 ? -20.726 -17.072 20.339 1.00 87.31 181 ALA A C 1
ATOM 1396 O O . ALA A 1 181 ? -21.018 -16.058 20.966 1.00 87.31 181 ALA A O 1
ATOM 1397 N N . GLU A 1 182 ? -19.996 -17.032 19.222 1.00 82.62 182 GLU A N 1
ATOM 1398 C CA . GLU A 1 182 ? -19.312 -15.822 18.735 1.00 82.62 182 GLU A CA 1
ATOM 1399 C C . GLU A 1 182 ? -19.847 -15.332 17.379 1.00 82.62 182 GLU A C 1
ATOM 1401 O O . GLU A 1 182 ? -19.424 -14.287 16.900 1.00 82.62 182 GLU A O 1
ATOM 1406 N N . GLY A 1 183 ? -20.797 -16.036 16.761 1.00 90.62 183 GLY A N 1
ATOM 1407 C CA . GLY A 1 183 ? -21.306 -15.705 15.430 1.00 90.62 183 GLY A CA 1
ATOM 1408 C C . GLY A 1 183 ? -20.319 -16.065 14.318 1.00 90.62 183 GLY A C 1
ATOM 1409 O O . GLY A 1 183 ? -19.553 -17.031 14.431 1.00 90.62 183 GLY A O 1
ATOM 1410 N N . ARG A 1 184 ? -20.359 -15.312 13.214 1.00 90.38 184 ARG A N 1
ATOM 1411 C CA . ARG A 1 184 ? -19.494 -15.536 12.046 1.00 90.38 184 ARG A CA 1
ATOM 1412 C C . ARG A 1 184 ? -18.122 -14.907 12.262 1.00 90.38 184 ARG A C 1
ATOM 1414 O O . ARG A 1 184 ? -17.971 -13.686 12.203 1.00 90.38 184 ARG A O 1
ATOM 1421 N N . VAL A 1 185 ? -17.102 -15.736 12.461 1.00 92.06 185 VAL A N 1
ATOM 1422 C CA . VAL A 1 185 ? -15.731 -15.294 12.742 1.00 92.06 185 VAL A CA 1
ATOM 1423 C C . VAL A 1 185 ? -14.846 -15.465 11.510 1.00 92.06 185 VAL A C 1
ATOM 1425 O O . VAL A 1 185 ? -14.579 -16.579 11.058 1.00 92.06 185 VAL A O 1
ATOM 1428 N N . ALA A 1 186 ? -14.336 -14.359 10.973 1.00 89.88 186 ALA A N 1
ATOM 1429 C CA . ALA A 1 186 ? -13.324 -14.377 9.924 1.00 89.88 186 ALA A CA 1
ATOM 1430 C C . ALA A 1 186 ? -11.924 -14.485 10.534 1.00 89.88 186 ALA A C 1
ATOM 1432 O O . ALA A 1 186 ? -11.490 -13.621 11.298 1.00 89.88 186 ALA A O 1
ATOM 1433 N N . THR A 1 187 ? -11.202 -15.540 10.159 1.00 89.69 187 THR A N 1
ATOM 1434 C CA . THR A 1 187 ? -9.816 -15.772 10.562 1.00 89.69 187 THR A CA 1
ATOM 1435 C C . THR A 1 187 ? -8.876 -15.487 9.399 1.00 89.69 187 THR A C 1
ATOM 1437 O O . THR A 1 187 ? -8.940 -16.109 8.333 1.00 89.69 187 THR A O 1
ATOM 1440 N N . PHE A 1 188 ? -7.941 -14.582 9.638 1.00 88.06 188 PHE A N 1
ATOM 1441 C CA . PHE A 1 188 ? -6.900 -14.195 8.700 1.00 88.06 188 PHE A CA 1
ATOM 1442 C C . PHE A 1 188 ? -5.566 -14.712 9.204 1.00 88.06 188 PHE A C 1
ATOM 1444 O O . PHE A 1 188 ? -5.233 -14.535 10.374 1.00 88.06 188 PHE A O 1
ATOM 1451 N N . VAL A 1 189 ? -4.812 -15.383 8.336 1.00 87.81 189 VAL A N 1
ATOM 1452 C CA . VAL A 1 189 ? -3.533 -15.995 8.699 1.00 87.81 189 VAL A CA 1
ATOM 1453 C C . VAL A 1 189 ? -2.450 -15.451 7.785 1.00 87.81 189 VAL A C 1
ATOM 1455 O O . VAL A 1 189 ? -2.463 -15.701 6.584 1.00 87.81 189 VAL A O 1
ATOM 1458 N N . TYR A 1 190 ? -1.479 -14.763 8.373 1.00 83.69 190 TYR A N 1
ATOM 1459 C CA . TYR A 1 190 ? -0.314 -14.237 7.677 1.00 83.69 190 TYR A CA 1
ATOM 1460 C C . TYR A 1 190 ? 0.899 -15.100 7.994 1.00 83.69 190 TYR A C 1
ATOM 1462 O O . TYR A 1 190 ? 1.2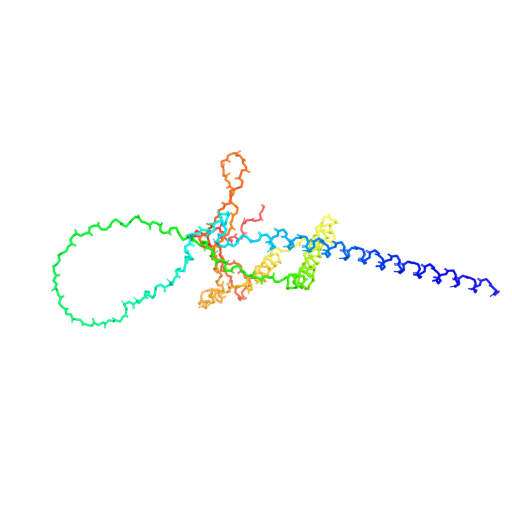55 -15.271 9.160 1.00 83.69 190 TYR A O 1
ATOM 1470 N N . SER A 1 191 ? 1.543 -15.651 6.969 1.00 83.00 191 SER A N 1
ATOM 1471 C CA . SER A 1 191 ? 2.770 -16.428 7.127 1.00 83.00 191 SER A CA 1
ATOM 1472 C C . SER A 1 191 ? 3.616 -16.347 5.854 1.00 83.00 191 SER A C 1
ATOM 1474 O O . SER A 1 191 ? 3.114 -16.725 4.792 1.00 83.00 191 SER A O 1
ATOM 1476 N N . PRO A 1 192 ? 4.888 -15.904 5.926 1.00 82.19 192 PRO A N 1
ATOM 1477 C CA . PRO A 1 192 ? 5.575 -15.272 7.067 1.00 82.19 192 PRO A CA 1
ATOM 1478 C C . PRO A 1 192 ? 5.188 -13.788 7.270 1.00 82.19 192 PRO A C 1
ATOM 1480 O O . PRO A 1 192 ? 4.816 -13.117 6.309 1.00 82.19 192 PRO A O 1
ATOM 1483 N N . PHE A 1 193 ? 5.307 -13.263 8.500 1.00 76.12 193 PHE A N 1
ATOM 1484 C CA . PHE A 1 193 ? 4.948 -11.872 8.839 1.00 76.12 193 PHE A CA 1
ATOM 1485 C C . PHE A 1 193 ? 6.176 -11.063 9.311 1.00 76.12 193 PHE A C 1
ATOM 1487 O O . PHE A 1 193 ? 6.736 -11.373 10.367 1.00 76.12 193 PHE A O 1
ATOM 1494 N N . PRO A 1 194 ? 6.635 -10.051 8.546 1.00 77.00 194 PRO A N 1
ATOM 1495 C CA . PRO A 1 194 ? 7.744 -9.196 8.958 1.00 77.00 194 PRO A CA 1
ATOM 1496 C C . PRO A 1 194 ? 7.298 -8.216 10.050 1.00 77.00 194 PRO A C 1
ATOM 1498 O O . PRO A 1 194 ? 6.294 -7.525 9.894 1.00 77.00 194 PRO A O 1
ATOM 1501 N N . MET A 1 195 ? 8.059 -8.127 11.138 1.00 80.50 195 MET A N 1
ATOM 1502 C CA . MET A 1 195 ? 7.766 -7.252 12.269 1.00 80.50 195 MET A CA 1
ATOM 1503 C C . MET A 1 195 ? 9.039 -6.568 12.767 1.00 80.50 195 MET A C 1
ATOM 1505 O O . MET A 1 195 ? 10.136 -7.120 12.732 1.00 80.50 195 MET A O 1
ATOM 1509 N N . TYR A 1 196 ? 8.871 -5.346 13.248 1.00 79.00 196 TYR A N 1
ATOM 1510 C CA . TYR A 1 196 ? 9.889 -4.613 13.975 1.00 79.00 196 TYR A CA 1
ATOM 1511 C C . TYR A 1 196 ? 9.570 -4.728 15.463 1.00 79.00 196 TYR A C 1
ATOM 1513 O O . TYR A 1 196 ? 8.503 -4.296 15.890 1.00 79.00 196 TYR A O 1
ATOM 1521 N N . VAL A 1 197 ? 10.455 -5.371 16.220 1.00 81.56 197 VAL A N 1
ATOM 1522 C CA . VAL A 1 197 ? 10.293 -5.591 17.660 1.00 81.56 197 VAL A CA 1
ATOM 1523 C C . VAL A 1 197 ? 11.200 -4.609 18.385 1.00 81.56 197 VAL A C 1
ATOM 1525 O O . VAL A 1 197 ? 12.382 -4.488 18.043 1.00 81.56 197 VAL A O 1
ATOM 1528 N N . ASP A 1 198 ? 10.639 -3.891 19.353 1.00 81.25 198 ASP A N 1
ATOM 1529 C CA . ASP A 1 198 ? 11.434 -3.046 20.233 1.00 81.25 198 ASP A CA 1
ATOM 1530 C C . ASP A 1 198 ? 12.234 -3.954 21.170 1.00 81.25 198 ASP A C 1
ATOM 1532 O O . ASP A 1 198 ? 11.686 -4.874 21.779 1.00 81.25 198 ASP A O 1
ATOM 1536 N N . CYS A 1 199 ? 13.550 -3.779 21.209 1.00 81.81 199 CYS A N 1
ATOM 1537 C CA . CYS A 1 199 ? 14.383 -4.527 22.137 1.00 81.81 199 CYS A CA 1
ATOM 1538 C C . CYS A 1 199 ? 14.453 -3.739 23.444 1.00 81.81 199 CYS A C 1
ATOM 1540 O O . CYS A 1 199 ? 14.962 -2.623 23.445 1.00 81.81 199 CYS A O 1
ATOM 1542 N N . ASP A 1 200 ? 14.007 -4.347 24.546 1.00 78.94 200 ASP A N 1
ATOM 1543 C CA . ASP A 1 200 ? 14.073 -3.757 25.895 1.00 78.94 200 ASP A CA 1
ATOM 1544 C C . ASP A 1 200 ? 15.512 -3.482 26.375 1.00 78.94 200 ASP A C 1
ATOM 1546 O O . ASP A 1 200 ? 15.724 -2.774 27.360 1.00 78.94 200 ASP A O 1
ATOM 1550 N N . ASP A 1 201 ? 16.522 -4.019 25.681 1.00 78.56 201 ASP A N 1
ATOM 1551 C CA . ASP A 1 201 ? 17.912 -3.639 25.903 1.00 78.56 201 ASP A CA 1
ATOM 1552 C C . ASP A 1 201 ? 18.088 -2.152 25.566 1.00 78.56 201 ASP A C 1
ATOM 1554 O O . ASP A 1 201 ? 17.791 -1.728 24.451 1.00 78.56 201 ASP A O 1
ATOM 1558 N N . CYS A 1 202 ? 18.605 -1.397 26.544 1.00 59.56 202 CYS A N 1
ATOM 1559 C CA . CYS A 1 202 ? 18.654 0.064 26.738 1.00 59.56 202 CYS A CA 1
ATOM 1560 C C . CYS A 1 202 ? 19.105 0.973 25.567 1.00 59.56 202 CYS A C 1
ATOM 1562 O O . CYS A 1 202 ? 19.321 2.165 25.767 1.00 59.56 202 CYS A O 1
ATOM 1564 N N . ASP A 1 203 ? 19.279 0.443 24.363 1.00 67.69 203 ASP A N 1
ATOM 1565 C CA . ASP A 1 203 ? 19.907 1.081 23.214 1.00 67.69 203 ASP A CA 1
ATOM 1566 C C . ASP A 1 203 ? 18.914 1.471 22.100 1.00 67.69 203 ASP A C 1
ATOM 1568 O O . ASP A 1 203 ? 19.340 1.887 21.022 1.00 67.69 203 ASP A O 1
ATOM 1572 N N . SER A 1 204 ? 17.592 1.385 22.323 1.00 63.66 204 SER A N 1
ATOM 1573 C CA . SER A 1 204 ? 16.534 1.832 21.380 1.00 63.66 204 SER A CA 1
ATOM 1574 C C . SER A 1 204 ? 16.690 1.291 19.947 1.00 63.66 204 SER A C 1
ATOM 1576 O O . SER A 1 204 ? 16.352 1.944 18.955 1.00 63.66 204 SER A O 1
ATOM 1578 N N . LYS A 1 205 ? 17.267 0.093 19.810 1.00 76.19 205 LYS A N 1
ATOM 1579 C CA . LYS A 1 205 ? 17.476 -0.544 18.510 1.00 76.19 205 LYS A CA 1
ATOM 1580 C C . LYS A 1 205 ? 16.298 -1.446 18.204 1.00 76.19 205 LYS A C 1
ATOM 1582 O O . LYS A 1 205 ? 16.219 -2.573 18.679 1.00 76.19 205 LYS A O 1
ATOM 1587 N N . VAL A 1 206 ? 15.437 -0.951 17.330 1.00 79.44 206 VAL A N 1
ATOM 1588 C CA . VAL A 1 206 ? 14.370 -1.730 16.713 1.00 79.44 206 VAL A CA 1
ATOM 1589 C C . VAL A 1 206 ? 14.990 -2.883 15.912 1.00 79.44 206 VAL A C 1
ATOM 1591 O O . VAL A 1 206 ? 15.758 -2.656 14.969 1.00 79.44 206 VAL A O 1
ATOM 1594 N N . ARG A 1 207 ? 14.673 -4.130 16.274 1.00 80.81 207 ARG A N 1
ATOM 1595 C CA . ARG A 1 207 ? 15.154 -5.324 15.566 1.00 80.81 207 ARG A CA 1
ATOM 1596 C C . ARG A 1 207 ? 14.106 -5.796 14.565 1.00 80.81 207 ARG A C 1
ATOM 1598 O O . ARG A 1 207 ? 12.940 -5.968 14.898 1.00 80.81 207 ARG A O 1
ATOM 1605 N N . PHE A 1 208 ? 14.538 -6.042 13.331 1.00 81.62 208 PHE A N 1
ATOM 1606 C CA . PHE A 1 208 ? 13.705 -6.711 12.337 1.00 81.62 208 PHE A CA 1
ATOM 1607 C C . PHE A 1 208 ? 13.655 -8.215 12.622 1.00 81.62 208 PHE A C 1
ATOM 1609 O O . PHE A 1 208 ? 14.690 -8.886 12.611 1.00 81.62 208 PHE A O 1
ATOM 1616 N N . GLU A 1 209 ? 12.456 -8.742 12.836 1.00 84.62 209 GLU A N 1
ATOM 1617 C CA . GLU A 1 209 ? 12.192 -10.165 13.019 1.00 84.62 209 GLU A CA 1
ATOM 1618 C C . GLU A 1 209 ? 11.106 -10.636 12.050 1.00 84.62 209 GLU A C 1
ATOM 1620 O O . GLU A 1 209 ? 10.136 -9.936 11.770 1.00 84.62 209 GLU A O 1
ATOM 1625 N N . VAL A 1 210 ? 11.249 -11.858 11.537 1.00 81.25 210 VAL A N 1
ATOM 1626 C CA . VAL A 1 210 ? 10.213 -12.497 10.718 1.00 81.25 210 VAL A CA 1
ATOM 1627 C C . VAL A 1 210 ? 9.512 -13.533 11.581 1.00 81.25 210 VAL A C 1
ATOM 1629 O O . VAL A 1 210 ? 10.083 -14.580 11.891 1.00 81.25 210 VAL A O 1
ATOM 1632 N N . LYS A 1 211 ? 8.278 -13.230 11.980 1.00 85.69 211 LYS A N 1
ATOM 1633 C CA . LYS A 1 211 ? 7.439 -14.133 12.770 1.00 85.69 211 LYS A CA 1
ATOM 1634 C C . LYS A 1 211 ? 6.821 -15.184 11.857 1.00 85.69 211 LYS A C 1
ATOM 1636 O O . LYS A 1 211 ? 6.589 -14.942 10.663 1.00 85.69 211 LYS A O 1
ATOM 1641 N N . LYS A 1 212 ? 6.596 -16.384 12.393 1.00 86.12 212 LYS A N 1
ATOM 1642 C CA . LYS A 1 212 ? 6.149 -17.517 11.568 1.00 86.12 212 LYS A CA 1
ATOM 1643 C C . LYS A 1 212 ? 4.704 -17.325 11.143 1.00 86.12 212 LYS A C 1
ATOM 1645 O O . LYS A 1 212 ? 4.368 -17.659 10.006 1.00 86.12 212 LYS A O 1
ATOM 1650 N N . ARG A 1 213 ? 3.857 -16.826 12.041 1.00 86.44 213 ARG A N 1
ATOM 1651 C CA . ARG A 1 213 ? 2.416 -16.759 11.840 1.00 86.44 213 ARG A CA 1
ATOM 1652 C C . ARG A 1 213 ? 1.788 -15.639 12.664 1.00 86.44 213 ARG A C 1
ATOM 1654 O O . ARG A 1 213 ? 1.912 -15.631 13.880 1.00 86.44 213 ARG A O 1
ATOM 1661 N N . MET A 1 214 ? 1.037 -14.761 12.013 1.00 87.69 214 MET A N 1
ATOM 1662 C CA . MET A 1 214 ? 0.095 -13.861 12.682 1.00 87.69 214 MET A CA 1
ATOM 1663 C C . MET A 1 214 ? -1.325 -14.311 12.342 1.00 87.69 214 MET A C 1
ATOM 1665 O O . MET A 1 214 ? -1.625 -14.562 11.175 1.00 87.69 214 MET A O 1
ATOM 1669 N N . VAL A 1 215 ? -2.183 -14.456 13.347 1.00 89.44 215 VAL A N 1
ATOM 1670 C CA . VAL A 1 215 ? -3.594 -14.810 13.185 1.00 89.44 215 VAL A CA 1
ATOM 1671 C C . VAL A 1 215 ? -4.443 -13.679 13.733 1.00 89.44 215 VAL A C 1
ATOM 1673 O O . VAL A 1 215 ? -4.280 -13.281 14.880 1.00 89.44 215 VAL A O 1
ATOM 1676 N N . VAL A 1 216 ? -5.349 -13.162 12.917 1.00 89.06 216 VAL A N 1
ATOM 1677 C CA . VAL A 1 216 ? -6.302 -12.127 13.322 1.00 89.06 216 VAL A CA 1
ATOM 1678 C C . VAL A 1 216 ? -7.701 -12.697 13.181 1.00 89.06 216 VAL A C 1
ATOM 1680 O O . VAL A 1 216 ? -8.041 -13.215 12.117 1.00 89.06 216 VAL A O 1
ATOM 1683 N N . LYS A 1 217 ? -8.497 -12.620 14.248 1.00 90.75 217 LYS A N 1
ATOM 1684 C CA . LYS A 1 217 ? -9.893 -13.063 14.264 1.00 90.75 217 LYS A CA 1
ATOM 1685 C C . LYS A 1 217 ? -10.809 -11.857 14.405 1.00 90.75 217 LYS A C 1
ATOM 1687 O O . LYS A 1 217 ? -10.656 -11.063 15.335 1.00 90.75 217 LYS A O 1
ATOM 1692 N N . LEU A 1 218 ? -11.756 -11.740 13.484 1.00 89.69 218 LEU A N 1
ATOM 1693 C CA . LEU A 1 218 ? -12.739 -10.664 13.431 1.00 89.69 218 LEU A CA 1
ATOM 1694 C C . LEU A 1 218 ? -14.149 -11.249 13.483 1.00 89.69 218 LEU A C 1
ATOM 1696 O O . LEU A 1 218 ? -14.425 -12.229 12.793 1.00 89.69 218 LEU A O 1
ATOM 1700 N N . ASN A 1 219 ? -15.039 -10.630 14.251 1.00 90.12 219 ASN A N 1
ATOM 1701 C CA . ASN A 1 219 ? -16.462 -10.940 14.214 1.00 90.12 219 ASN A CA 1
ATOM 1702 C C . ASN A 1 219 ? -17.114 -10.164 13.064 1.00 90.12 219 ASN A C 1
ATOM 1704 O O . ASN A 1 219 ? -17.117 -8.933 13.068 1.00 90.12 219 ASN A O 1
ATOM 1708 N N . LEU A 1 220 ? -17.648 -10.875 12.073 1.00 87.94 220 LEU A N 1
ATOM 1709 C CA . LEU A 1 220 ? -18.282 -10.266 10.903 1.00 87.94 220 LEU A CA 1
ATOM 1710 C C . LEU A 1 220 ? -19.679 -9.713 11.198 1.00 87.94 220 LEU A C 1
ATOM 1712 O O . LEU A 1 220 ? -20.151 -8.859 10.452 1.00 87.94 220 LEU A O 1
ATOM 1716 N N . ASP A 1 221 ? -20.346 -10.210 12.240 1.00 90.19 221 ASP A N 1
ATOM 1717 C CA . ASP A 1 221 ? -21.705 -9.792 12.589 1.00 90.19 221 ASP A CA 1
ATOM 1718 C C . ASP A 1 221 ? -21.698 -8.534 13.460 1.00 90.19 221 ASP A C 1
ATOM 1720 O O . ASP A 1 221 ? -22.527 -7.647 13.261 1.00 90.19 221 ASP A O 1
ATOM 1724 N N . THR A 1 222 ? -20.754 -8.439 14.400 1.00 88.00 222 THR A N 1
ATOM 1725 C CA . THR A 1 222 ? -20.624 -7.267 15.283 1.00 88.00 222 THR A CA 1
ATOM 1726 C C . THR A 1 222 ? -19.618 -6.228 14.787 1.00 88.00 222 THR A C 1
ATOM 1728 O O . THR A 1 222 ? -19.530 -5.153 15.370 1.00 88.00 222 THR A O 1
ATOM 1731 N N . GLU A 1 223 ? -18.878 -6.522 13.711 1.00 85.62 223 GLU A N 1
ATOM 1732 C CA . GLU A 1 223 ? -17.761 -5.704 13.203 1.00 85.62 223 GLU A CA 1
ATOM 1733 C C . GLU A 1 223 ? -16.651 -5.475 14.248 1.00 85.62 223 GLU A C 1
ATOM 1735 O O . GLU A 1 223 ? -15.929 -4.474 14.218 1.00 85.62 223 GLU A O 1
ATOM 1740 N N . ASP A 1 224 ? -16.495 -6.415 15.183 1.00 82.88 224 ASP A N 1
ATOM 1741 C CA . ASP A 1 224 ? -15.531 -6.301 16.271 1.00 82.88 224 ASP A CA 1
ATOM 1742 C C . ASP A 1 224 ? -14.243 -7.081 16.017 1.00 82.88 224 ASP A C 1
ATOM 1744 O O . ASP A 1 224 ? -14.211 -8.185 15.465 1.00 82.88 224 ASP A O 1
ATOM 1748 N N . PHE A 1 225 ? -13.150 -6.516 16.521 1.00 80.50 225 PHE A N 1
ATOM 1749 C CA . PHE A 1 225 ? -11.870 -7.198 16.621 1.00 80.50 225 PHE A CA 1
ATOM 1750 C C . PHE A 1 225 ? -11.877 -8.140 17.830 1.00 80.50 225 PHE A C 1
ATOM 1752 O O . PHE A 1 225 ? -11.965 -7.664 18.964 1.00 80.50 225 PHE A O 1
ATOM 1759 N N . LEU A 1 226 ? -11.778 -9.455 17.600 1.00 87.81 226 LEU A N 1
ATOM 1760 C CA . LEU A 1 226 ? -11.819 -10.451 18.675 1.00 87.81 226 LEU A CA 1
ATOM 1761 C C . LEU A 1 226 ? -10.430 -10.662 19.278 1.00 87.81 226 LEU A C 1
ATOM 1763 O O . LEU A 1 226 ? -10.205 -10.368 20.449 1.00 87.81 226 LEU A O 1
ATOM 1767 N N . THR A 1 227 ? -9.486 -11.174 18.485 1.00 90.44 227 THR A N 1
ATOM 1768 C CA . THR A 1 227 ? -8.142 -11.526 18.970 1.00 90.44 227 THR A CA 1
ATOM 1769 C C . THR A 1 227 ? -7.078 -11.376 17.888 1.00 90.44 227 THR A C 1
ATOM 1771 O O . THR A 1 227 ? -7.333 -11.569 16.695 1.00 90.44 227 THR A O 1
ATOM 1774 N N . ALA A 1 228 ? -5.863 -11.051 18.331 1.00 89.31 228 ALA A N 1
ATOM 1775 C CA . ALA A 1 228 ? -4.644 -11.135 17.538 1.00 89.31 228 ALA A CA 1
ATOM 1776 C C . ALA A 1 228 ? -3.675 -12.109 18.209 1.00 89.31 228 ALA A C 1
ATOM 1778 O O . ALA A 1 228 ? -3.280 -11.899 19.357 1.00 89.31 228 ALA A O 1
ATOM 1779 N N . GLU A 1 229 ? -3.273 -13.147 17.488 1.00 92.06 229 GLU A N 1
ATOM 1780 C CA . GLU A 1 229 ? -2.283 -14.127 17.926 1.00 92.06 229 GLU A CA 1
ATOM 1781 C C . GLU A 1 229 ? -1.018 -13.993 17.064 1.00 92.06 229 GLU A C 1
ATOM 1783 O O . GLU A 1 229 ? -1.096 -13.908 15.837 1.00 92.06 229 GLU A O 1
ATOM 1788 N N . LEU A 1 230 ? 0.160 -14.004 17.682 1.00 89.88 230 LEU A N 1
ATOM 1789 C CA . LEU A 1 230 ? 1.462 -14.010 17.022 1.00 89.88 230 LEU A CA 1
ATOM 1790 C C . LEU A 1 230 ? 2.243 -15.229 17.488 1.00 89.88 230 LEU A C 1
ATOM 1792 O O . LEU A 1 230 ? 2.542 -15.373 18.665 1.00 89.88 230 LEU A O 1
ATOM 1796 N N . ASP A 1 231 ? 2.534 -16.139 16.564 1.00 89.81 231 ASP A N 1
ATOM 1797 C CA . ASP A 1 231 ? 3.205 -17.412 16.842 1.00 89.81 231 ASP A CA 1
ATOM 1798 C C . ASP A 1 231 ? 2.533 -18.248 17.958 1.00 89.81 231 ASP A C 1
ATOM 1800 O O . ASP A 1 231 ? 3.165 -19.100 18.577 1.00 89.81 231 ASP A O 1
ATOM 1804 N N . GLY A 1 232 ? 1.222 -18.056 18.153 1.00 90.25 232 GLY A N 1
ATOM 1805 C CA . GLY A 1 232 ? 0.410 -18.721 19.179 1.00 90.25 232 GLY A CA 1
ATOM 1806 C C . GLY A 1 232 ? 0.268 -17.933 20.485 1.00 90.25 232 GLY A C 1
ATOM 1807 O O . GLY A 1 232 ? -0.516 -18.334 21.341 1.00 90.25 232 GLY A O 1
ATOM 1808 N N . GLU A 1 233 ? 0.971 -16.811 20.634 1.00 90.62 233 GLU A N 1
ATOM 1809 C CA . GLU A 1 233 ? 0.831 -15.904 21.774 1.00 90.62 233 GLU A CA 1
ATOM 1810 C C . GLU A 1 233 ? -0.215 -14.831 21.470 1.00 90.62 233 GLU A C 1
ATOM 1812 O O . GLU A 1 233 ? -0.194 -14.208 20.411 1.00 90.62 233 GLU A O 1
ATOM 1817 N N . ILE A 1 234 ? -1.147 -14.596 22.392 1.00 89.44 234 ILE A N 1
ATOM 1818 C CA . ILE A 1 234 ? -2.168 -13.559 22.222 1.00 89.44 234 ILE A CA 1
ATOM 1819 C C . ILE A 1 234 ? -1.506 -12.199 22.479 1.00 89.44 234 ILE A C 1
ATOM 1821 O O . ILE A 1 234 ? -1.194 -11.872 23.621 1.00 89.44 234 ILE A O 1
ATOM 1825 N N . LEU A 1 235 ? -1.289 -11.413 21.420 1.00 78.12 235 LEU A N 1
ATOM 1826 C CA . LEU A 1 235 ? -0.631 -10.099 21.500 1.00 78.12 235 LEU A CA 1
ATOM 1827 C C . LEU A 1 235 ? -1.475 -9.070 22.245 1.00 78.12 235 LEU A C 1
ATOM 1829 O O . LEU A 1 235 ? -0.958 -8.201 22.937 1.00 78.12 235 LEU A O 1
ATOM 1833 N N . ALA A 1 236 ? -2.785 -9.159 22.065 1.00 63.84 236 ALA A N 1
ATOM 1834 C CA . ALA A 1 236 ? -3.740 -8.338 22.768 1.00 63.84 236 ALA A CA 1
ATOM 1835 C C . ALA A 1 236 ? -5.040 -9.128 22.874 1.00 63.84 236 ALA A C 1
ATOM 1837 O O . ALA A 1 236 ? -5.713 -9.389 21.873 1.00 63.84 236 ALA A O 1
ATOM 1838 N N . LEU A 1 237 ? -5.417 -9.473 24.103 1.00 54.88 237 LEU A N 1
ATOM 1839 C CA . LEU A 1 237 ? -6.828 -9.428 24.446 1.00 54.88 237 LEU A CA 1
ATOM 1840 C C . LEU A 1 237 ? -7.144 -7.938 24.426 1.00 54.88 237 LEU A C 1
ATOM 1842 O O . LEU A 1 237 ? -6.721 -7.218 25.329 1.00 54.88 237 LEU A O 1
ATOM 1846 N N . LEU A 1 238 ? -7.812 -7.455 23.378 1.00 50.53 238 LEU A N 1
ATOM 1847 C CA . LEU A 1 238 ? -8.413 -6.121 23.384 1.00 50.53 238 LEU A CA 1
ATOM 1848 C C . LEU A 1 238 ? -9.566 -6.144 24.398 1.00 50.53 238 LEU A C 1
ATOM 1850 O O . LEU A 1 238 ? -10.744 -6.124 24.059 1.00 50.53 238 LEU A O 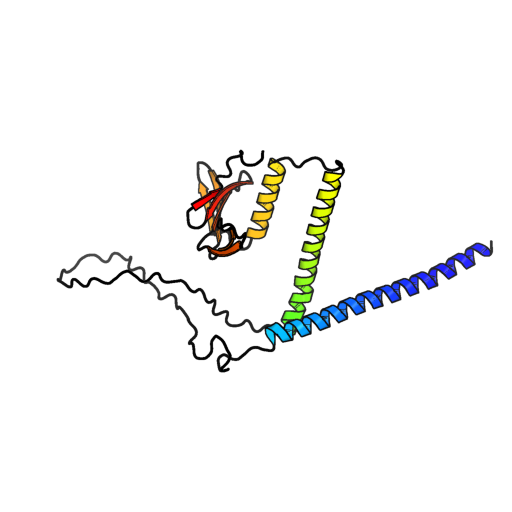1
ATOM 1854 N N . HIS A 1 239 ? -9.207 -6.258 25.675 1.00 42.22 239 HIS A N 1
ATOM 1855 C CA . HIS A 1 239 ? -10.073 -5.904 26.773 1.00 42.22 239 HIS A CA 1
ATOM 1856 C C . HIS A 1 239 ? -10.240 -4.377 26.685 1.00 42.22 239 HIS A C 1
ATOM 1858 O O . HIS A 1 239 ? -9.235 -3.694 26.469 1.00 42.22 239 HIS A O 1
ATOM 1864 N N . PRO A 1 240 ? -11.457 -3.828 26.840 1.00 44.12 240 PRO A N 1
ATOM 1865 C CA . PRO A 1 240 ? -11.790 -2.407 26.621 1.00 44.12 240 PRO A CA 1
ATOM 1866 C C . PRO A 1 240 ? -11.109 -1.395 27.577 1.00 44.12 240 PRO A C 1
ATOM 1868 O O . PRO A 1 240 ? -11.637 -0.325 27.831 1.00 44.12 240 PRO A O 1
ATOM 1871 N N . LEU A 1 241 ? -9.952 -1.720 28.158 1.00 35.25 241 LEU A N 1
ATOM 1872 C CA . LEU A 1 241 ? -9.287 -0.960 29.223 1.00 35.25 241 LEU A CA 1
ATOM 1873 C C . LEU A 1 241 ? -7.963 -0.295 28.804 1.00 35.25 241 LEU A C 1
ATOM 1875 O O . LEU A 1 241 ? -7.298 0.287 29.652 1.00 35.25 241 LEU A O 1
ATOM 1879 N N . TRP A 1 242 ? -7.559 -0.361 27.531 1.00 32.88 242 TRP A N 1
ATOM 1880 C CA . TRP A 1 242 ? -6.258 0.160 27.063 1.00 32.88 242 TRP A CA 1
ATOM 1881 C C . TRP A 1 242 ? -6.292 1.574 26.458 1.00 32.88 242 TRP A C 1
ATOM 1883 O O . TRP A 1 242 ? -5.386 1.941 25.712 1.00 32.88 242 TRP A O 1
ATOM 1893 N N . ILE A 1 243 ? -7.301 2.390 26.780 1.00 37.78 243 ILE A N 1
ATOM 1894 C CA . ILE A 1 243 ? -7.307 3.820 26.431 1.00 37.78 243 ILE A CA 1
ATOM 1895 C C . ILE A 1 243 ? -7.814 4.638 27.630 1.00 37.78 243 ILE A C 1
ATOM 1897 O O . ILE A 1 243 ? -8.967 5.062 27.682 1.00 37.78 243 ILE A O 1
ATOM 1901 N N . HIS A 1 244 ? -6.931 4.843 28.607 1.00 33.91 244 HIS A N 1
ATOM 1902 C CA . HIS A 1 244 ? -6.999 5.950 29.563 1.00 33.91 244 HIS A CA 1
ATOM 1903 C C . HIS A 1 244 ? -5.690 6.729 29.507 1.00 33.91 244 HIS A C 1
ATOM 1905 O O . HIS A 1 244 ? -4.627 6.072 29.437 1.00 33.91 244 HIS A O 1
#

Secondary structure (DSSP, 8-state):
--HHHHHHHHHHHHHHHHHHHHHHHHHHHHHHHHHHHHHHHIIIIISPPPTTSTT-TTTTPPP------------S-----------------------------------HHHHHHHIIIIIHHHHHHHHHHHHHHHHHHHHHHTT-SPPPPHHHHHHHHHHHHHHHTTT-EEEEEEETTTEEEEEEEESSEEEEEPP-STT--PEEEEES-EEEEEETTTTEEEEEEETTEEEEE--TTS--

Sequence (244 aa):
MQTFGQQLRVSGNTMSAMVFWSLLLVGGIWASWLAWAVQSWGLHFSTRLSRSNASSPSNGRPPTVRCPSMQKSAGCPVLLGQEALGSKGSCPVSGTQTFNFMMDMNHVHLTLWQYLWAAHCIALPAFALVVSGWCQIQLARLLSFCGLLPEATEEKVRRMIYHLVLENLCTGVARIDDTEAEGRVATFVYSPFPMYVDCDDCDSKVRFEVKKRMVVKLNLDTEDFLTAELDGEILALLHPLWIH